Protein AF-A0A704VVB0-F1 (afdb_monomer_lite)

Organism: Salmonella typhimurium (NCBI:txid90371)

Radius of gyration: 26.91 Å; chains: 1; bounding box: 96×42×66 Å

pLDDT: mean 85.19, std 12.68, range [40.03, 98.31]

Foldseek 3Di:
DADWDDLAVQKIKHFAPCLVVVQVCCCVLAVDHDDPCNLVDPVNCVDPSNVRNVDRGDMDIGGDDPDLVVVLLVVLLQLLQLCLLFDPLLQAPPDDDDQWDWDDDHVDIDIDRHPFQDTRHPDRDCDPRSSVSSSLLRVDDDPLSSQLSNLSRQLSYNDLVSVLVSLVVSLCSFANDPPDRPLRSLVLLCVQVVVDPPSNVLVVLSVVLVVCCVVVVDVDSVVDPSQVVNCVVPVDGSSVVSSVSSSSSSSRRPGYGDDDPPPPPVPPPDPDPPVCVVVVVVVVCVVVPDDDDD

Structure (mmCIF, N/CA/C/O backbone):
data_AF-A0A704VVB0-F1
#
_entry.id   AF-A0A704VVB0-F1
#
loop_
_atom_site.group_PDB
_atom_site.id
_atom_site.type_symbol
_atom_site.label_atom_id
_atom_site.label_alt_id
_atom_site.label_comp_id
_atom_site.label_asym_id
_atom_site.label_entity_id
_atom_site.label_seq_id
_atom_site.pdbx_PDB_ins_code
_atom_site.Cartn_x
_atom_site.Cartn_y
_atom_site.Cartn_z
_atom_site.occupancy
_atom_site.B_iso_or_equiv
_atom_site.auth_seq_id
_atom_site.auth_comp_id
_atom_site.auth_asym_id
_atom_site.auth_atom_id
_atom_site.pdbx_PDB_model_num
ATOM 1 N N . PHE A 1 1 ? -15.849 -11.451 3.845 1.00 69.81 1 PHE A N 1
ATOM 2 C CA . PHE A 1 1 ? -15.075 -11.795 5.050 1.00 69.81 1 PHE A CA 1
ATOM 3 C C . PHE A 1 1 ? -15.985 -11.538 6.227 1.00 69.81 1 PHE A C 1
ATOM 5 O O . PHE A 1 1 ? -16.402 -10.398 6.399 1.00 69.81 1 PHE A O 1
ATOM 12 N N . ASP A 1 2 ? -16.302 -12.587 6.986 1.00 78.56 2 ASP A N 1
ATOM 13 C CA . ASP A 1 2 ? -17.409 -12.558 7.954 1.00 78.56 2 ASP A CA 1
ATOM 14 C C . ASP A 1 2 ? -16.944 -12.887 9.388 1.00 78.56 2 ASP A C 1
ATOM 16 O O . ASP A 1 2 ? -17.759 -13.090 10.280 1.00 78.56 2 ASP A O 1
ATOM 20 N N . GLY A 1 3 ? -15.626 -12.962 9.608 1.00 86.31 3 GLY A N 1
ATOM 21 C CA . GLY A 1 3 ? -15.011 -13.325 10.887 1.00 86.31 3 GLY A CA 1
ATOM 22 C C . GLY A 1 3 ? -14.298 -12.159 11.571 1.00 86.31 3 GLY A C 1
ATOM 23 O O . GLY A 1 3 ? -14.379 -11.012 11.135 1.00 86.31 3 GLY A O 1
ATOM 24 N N . LYS A 1 4 ? -13.586 -12.454 12.659 1.00 91.25 4 LYS A N 1
ATOM 25 C CA . LYS A 1 4 ? -12.583 -11.559 13.242 1.00 91.25 4 LYS A CA 1
ATOM 26 C C . LYS A 1 4 ? -11.210 -12.016 12.788 1.00 91.25 4 LYS A C 1
ATOM 28 O O . LYS A 1 4 ? -10.930 -13.213 12.745 1.00 91.25 4 LYS A O 1
ATOM 33 N N . LEU A 1 5 ? -10.353 -11.062 12.464 1.00 89.62 5 LEU A N 1
ATOM 34 C CA . LEU A 1 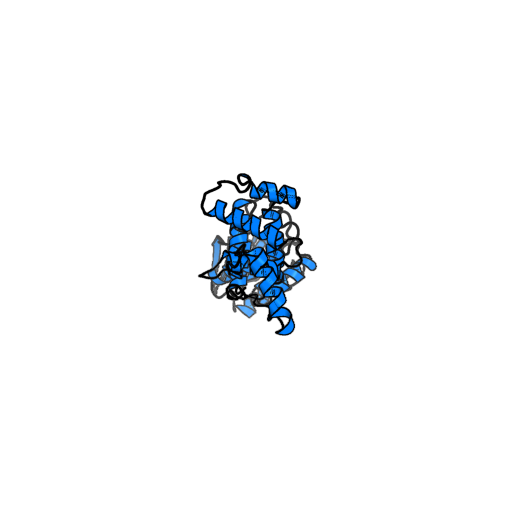5 ? -8.991 -11.334 12.042 1.00 89.62 5 LEU A CA 1
ATOM 35 C C . LEU A 1 5 ? -8.041 -10.310 12.647 1.00 89.62 5 LEU A C 1
ATOM 37 O O . LEU A 1 5 ? -8.205 -9.107 12.451 1.00 89.62 5 LEU A O 1
ATOM 41 N N . GLU A 1 6 ? -7.013 -10.800 13.331 1.00 91.19 6 GLU A N 1
ATOM 42 C CA . GLU A 1 6 ? -5.841 -9.998 13.658 1.00 91.19 6 GLU A CA 1
ATOM 43 C C . GLU A 1 6 ? -4.921 -9.958 12.434 1.00 91.19 6 GLU A C 1
ATOM 45 O O . GLU A 1 6 ? -4.341 -10.968 12.038 1.00 91.19 6 GLU A O 1
ATOM 50 N N . LEU A 1 7 ? -4.827 -8.793 11.794 1.00 88.00 7 LEU A N 1
ATOM 51 C CA . LEU A 1 7 ? -3.988 -8.588 10.609 1.00 88.00 7 LEU A CA 1
ATOM 52 C C . LEU A 1 7 ? -2.515 -8.413 10.997 1.00 88.00 7 LEU A C 1
ATOM 54 O O . LEU A 1 7 ? -1.613 -8.807 10.261 1.00 88.00 7 LEU A O 1
ATOM 58 N N . ARG A 1 8 ? -2.299 -7.784 12.152 1.00 87.69 8 ARG A N 1
ATOM 59 C CA . ARG A 1 8 ? -1.022 -7.517 12.813 1.00 87.69 8 ARG A CA 1
ATOM 60 C C . ARG A 1 8 ? -1.325 -7.201 14.275 1.00 87.69 8 ARG A C 1
ATOM 62 O O . ARG A 1 8 ? -2.446 -6.801 14.575 1.00 87.69 8 ARG A O 1
ATOM 69 N N . GLU A 1 9 ? -0.325 -7.301 15.149 1.00 88.75 9 GLU A N 1
ATOM 70 C CA . GLU A 1 9 ? -0.420 -6.828 16.533 1.00 88.75 9 GLU A CA 1
ATOM 71 C C . GLU A 1 9 ? -1.170 -5.486 16.608 1.00 88.75 9 GLU A C 1
ATOM 73 O O . GLU A 1 9 ? -0.761 -4.487 16.004 1.00 88.75 9 GLU A O 1
ATOM 78 N N . ASN A 1 10 ? -2.281 -5.487 17.348 1.00 92.25 10 ASN A N 1
ATOM 79 C CA . ASN A 1 10 ? -3.140 -4.327 17.584 1.00 92.25 10 ASN A CA 1
ATOM 80 C C . ASN A 1 10 ? -3.930 -3.790 16.373 1.00 92.25 10 ASN A C 1
ATOM 82 O O . ASN A 1 10 ? -4.585 -2.757 16.504 1.00 92.25 10 ASN A O 1
ATOM 86 N N . LEU A 1 11 ? -3.930 -4.472 15.227 1.00 93.12 11 LEU A N 1
ATOM 87 C CA . LEU A 1 11 ? -4.712 -4.121 14.040 1.00 93.12 11 LEU A CA 1
ATOM 88 C C . LEU A 1 11 ? -5.678 -5.254 13.681 1.00 93.12 11 LEU A C 1
ATOM 90 O O . LEU A 1 11 ? -5.260 -6.337 13.268 1.00 93.12 11 LEU A O 1
ATOM 94 N N . PHE A 1 12 ? -6.973 -4.980 13.783 1.00 92.75 12 PHE A N 1
ATOM 95 C CA . PHE A 1 12 ? -8.024 -5.983 13.646 1.00 92.75 12 PHE A CA 1
ATOM 96 C C . PHE A 1 12 ? -9.021 -5.619 12.553 1.00 92.75 12 PHE A C 1
ATOM 98 O O . PHE A 1 12 ? -9.332 -4.446 12.345 1.00 92.75 12 PHE A O 1
ATOM 105 N N . LEU A 1 13 ? -9.550 -6.646 11.895 1.00 90.94 13 LEU A N 1
ATOM 106 C CA . LEU A 1 13 ? -10.700 -6.575 11.005 1.00 90.94 13 LEU A CA 1
ATOM 107 C C . LEU A 1 13 ? -11.858 -7.347 11.642 1.00 90.94 13 LEU A C 1
ATOM 109 O O . LEU A 1 13 ? -11.705 -8.518 11.989 1.00 90.94 13 LEU A O 1
ATOM 113 N N . TYR A 1 14 ? -13.009 -6.697 11.753 1.00 91.62 14 TYR A N 1
ATOM 114 C CA . TYR A 1 14 ? -14.256 -7.289 12.223 1.00 91.62 14 TYR A CA 1
ATOM 115 C C . TYR A 1 14 ? -15.252 -7.324 11.067 1.00 91.62 14 TYR A C 1
ATOM 117 O O . TYR A 1 14 ? -15.579 -6.286 10.488 1.00 91.62 14 TYR A O 1
ATOM 125 N N . GLY A 1 15 ? -15.688 -8.525 10.698 1.00 89.38 15 GLY A N 1
ATOM 126 C CA . GLY A 1 15 ? -16.746 -8.743 9.720 1.00 89.38 15 GLY A CA 1
ATOM 127 C C . GLY A 1 15 ? -18.142 -8.431 10.275 1.00 89.38 15 GLY A C 1
ATOM 128 O O . GLY A 1 15 ? -18.298 -8.155 11.467 1.00 89.38 15 GLY A O 1
ATOM 129 N N . PRO A 1 16 ? -19.181 -8.488 9.426 1.00 88.19 16 PRO A N 1
ATOM 130 C CA . PRO A 1 16 ? -20.542 -8.161 9.829 1.00 88.19 16 PRO A CA 1
ATOM 131 C C . PRO A 1 16 ? -21.031 -9.003 11.017 1.00 88.19 16 PRO A C 1
ATOM 133 O O . PRO A 1 16 ? -20.824 -10.211 11.066 1.00 88.19 16 PRO A O 1
ATOM 136 N N . GLY A 1 17 ? -21.735 -8.372 11.961 1.00 86.81 17 GLY A N 1
ATOM 137 C CA . GLY A 1 17 ? -22.351 -9.064 13.101 1.00 86.81 17 GLY A CA 1
ATOM 138 C C . GLY A 1 17 ? -21.433 -9.295 14.306 1.00 86.81 17 GLY A C 1
ATOM 139 O O . GLY A 1 17 ? -21.917 -9.709 15.356 1.00 86.81 17 GLY A O 1
ATOM 140 N N . LEU A 1 18 ? -20.147 -8.941 14.227 1.00 90.88 18 LEU A N 1
ATOM 141 C CA . LEU A 1 18 ? -19.190 -9.099 15.334 1.00 90.88 18 LEU A CA 1
ATOM 142 C C . LEU A 1 18 ? -19.168 -7.915 16.305 1.00 90.88 18 LEU A C 1
ATOM 144 O O . LEU A 1 18 ? -18.151 -7.608 16.922 1.00 90.88 18 LEU A O 1
ATOM 148 N N . GLY A 1 19 ? -20.300 -7.229 16.447 1.00 88.12 19 GLY A N 1
ATOM 149 C CA . GLY A 1 19 ? -20.427 -6.059 17.311 1.00 88.12 19 GLY A CA 1
ATOM 150 C C . GLY A 1 19 ? -20.167 -6.364 18.789 1.00 88.12 19 GLY A C 1
ATOM 151 O O . GLY A 1 19 ? -19.462 -5.616 19.454 1.00 88.12 19 GLY A O 1
ATOM 152 N N . VAL A 1 20 ? -20.686 -7.485 19.302 1.00 88.19 20 VAL A N 1
ATOM 153 C CA . VAL A 1 20 ? -20.477 -7.894 20.706 1.00 88.19 20 VAL A CA 1
ATOM 154 C C . VAL A 1 20 ? -19.004 -8.198 20.981 1.00 88.19 20 VAL A C 1
ATOM 156 O O . VAL A 1 20 ? -18.465 -7.766 21.998 1.00 88.19 20 VAL A O 1
ATOM 159 N N . GLU A 1 21 ? -18.346 -8.905 20.060 1.00 91.19 21 GLU A N 1
ATOM 160 C CA . GLU A 1 21 ? -16.928 -9.246 20.183 1.00 91.19 21 GLU A CA 1
ATOM 161 C C . GLU A 1 21 ? -16.045 -7.993 20.130 1.00 91.19 21 GLU A C 1
ATOM 163 O O . GLU A 1 21 ? -15.223 -7.797 21.020 1.00 91.19 21 GLU A O 1
ATOM 168 N N . LEU A 1 22 ? -16.303 -7.089 19.177 1.00 90.88 22 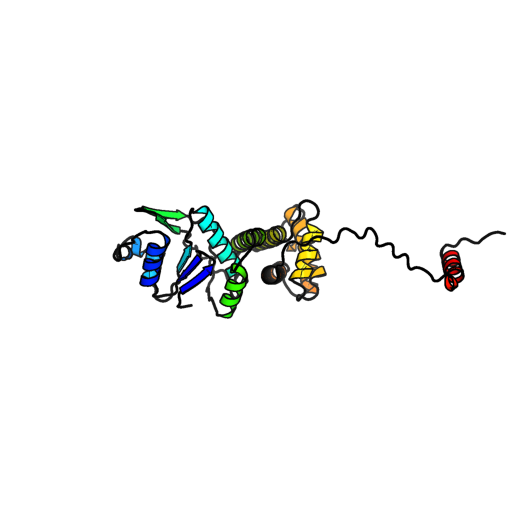LEU A N 1
ATOM 169 C CA . LEU A 1 22 ? -15.642 -5.785 19.084 1.00 90.88 22 LEU A CA 1
ATOM 170 C C . LEU A 1 22 ? -15.683 -5.016 20.416 1.00 90.88 22 LEU A C 1
ATOM 172 O O . LEU A 1 22 ? -14.665 -4.483 20.857 1.00 90.88 22 LEU A O 1
ATOM 176 N N . LEU A 1 23 ? -16.852 -4.941 21.060 1.00 88.50 23 LEU A N 1
ATOM 177 C CA . LEU A 1 23 ? -17.003 -4.221 22.329 1.00 88.50 23 LEU A CA 1
ATOM 178 C C . LEU A 1 23 ? -16.263 -4.909 23.477 1.00 88.50 23 LEU A C 1
ATOM 180 O O . LEU A 1 23 ? -15.696 -4.219 24.328 1.00 88.50 23 LEU A O 1
ATOM 184 N N . SER A 1 24 ? -16.233 -6.246 23.485 1.00 89.81 24 SER A N 1
ATOM 185 C CA . SER A 1 24 ? -15.410 -7.003 24.432 1.00 89.81 24 SER A CA 1
ATOM 186 C C . SER A 1 24 ? -13.933 -6.676 24.243 1.00 89.81 24 SER A C 1
ATOM 188 O O . SER A 1 24 ? -13.274 -6.301 25.205 1.00 89.81 24 SER A O 1
ATOM 190 N N . ASP A 1 25 ? -13.429 -6.708 23.007 1.00 92.25 25 ASP A N 1
ATOM 191 C CA . ASP A 1 25 ? -12.020 -6.426 22.721 1.00 92.25 25 ASP A CA 1
ATOM 192 C C . ASP A 1 25 ? -11.625 -4.987 23.058 1.00 92.25 25 ASP A C 1
ATOM 194 O O . ASP A 1 25 ? -10.519 -4.757 23.545 1.00 92.25 25 ASP A O 1
ATOM 198 N N . ILE A 1 26 ? -12.504 -4.004 22.818 1.00 89.19 26 ILE A N 1
ATOM 199 C CA . ILE A 1 26 ? -12.270 -2.617 23.251 1.00 89.19 26 ILE A CA 1
ATOM 200 C C . ILE A 1 26 ? -12.069 -2.570 24.764 1.00 89.19 26 ILE A C 1
ATOM 202 O O . ILE A 1 26 ? -11.057 -2.052 25.235 1.00 89.19 26 ILE A O 1
ATOM 206 N N . LYS A 1 27 ? -12.983 -3.170 25.528 1.00 88.75 27 LYS A N 1
ATOM 207 C CA . LYS A 1 27 ? -12.871 -3.217 26.984 1.00 88.75 27 LYS A CA 1
ATOM 208 C C . LYS A 1 27 ? -11.605 -3.948 27.433 1.00 88.75 27 LYS A C 1
ATOM 210 O O . LYS A 1 27 ? -10.881 -3.427 28.272 1.00 88.75 27 LYS A O 1
ATOM 215 N N . ASP A 1 28 ? -11.314 -5.112 26.870 1.00 91.00 28 ASP A N 1
ATOM 216 C CA . ASP A 1 28 ? -10.202 -5.953 27.316 1.00 91.00 28 ASP A CA 1
ATOM 217 C C . ASP A 1 28 ? -8.834 -5.342 26.967 1.00 91.00 28 ASP A C 1
ATOM 219 O O . ASP A 1 28 ? -7.873 -5.495 27.722 1.00 91.00 28 ASP A O 1
ATOM 223 N N . LYS A 1 29 ? -8.731 -4.611 25.847 1.00 89.88 29 LYS A N 1
ATOM 224 C CA . LYS A 1 29 ? -7.471 -4.000 25.388 1.00 89.88 29 LYS A CA 1
ATOM 225 C C . LYS A 1 29 ? -7.229 -2.591 25.914 1.00 89.88 29 LYS A C 1
ATOM 227 O O . LYS A 1 29 ? -6.075 -2.166 25.954 1.00 89.88 29 LYS A O 1
ATOM 232 N N . THR A 1 30 ? -8.274 -1.844 26.270 1.00 86.69 30 THR A N 1
ATOM 233 C CA . THR A 1 30 ? -8.133 -0.426 26.646 1.00 86.69 30 THR A CA 1
ATOM 234 C C . THR A 1 30 ? -8.788 -0.058 27.975 1.00 86.69 30 THR A C 1
ATOM 236 O O . THR A 1 30 ? -8.702 1.103 28.367 1.00 86.69 30 THR A O 1
ATOM 239 N N . ASP A 1 31 ? -9.477 -0.992 28.639 1.00 85.31 31 ASP A N 1
ATOM 240 C CA . ASP A 1 31 ? -10.334 -0.759 29.816 1.00 85.31 31 ASP A CA 1
ATOM 241 C C . ASP A 1 31 ? -11.464 0.270 29.575 1.00 85.31 31 ASP A C 1
ATOM 243 O O . ASP A 1 31 ? -12.090 0.793 30.499 1.00 85.31 31 ASP A O 1
ATOM 247 N N . ILE A 1 32 ? -11.771 0.572 28.306 1.00 83.88 32 ILE A N 1
ATOM 248 C CA . ILE A 1 32 ? -12.854 1.494 27.946 1.00 83.88 32 ILE A CA 1
ATOM 249 C C . ILE A 1 32 ? -14.158 0.705 27.888 1.00 83.88 32 ILE A C 1
ATOM 251 O O . ILE A 1 32 ? -14.316 -0.219 27.093 1.00 83.88 32 ILE A O 1
ATOM 255 N N . LYS A 1 33 ? -15.133 1.105 28.706 1.00 81.50 33 LYS A N 1
ATOM 256 C CA . LYS A 1 33 ? -16.499 0.580 28.639 1.00 81.50 33 LYS A CA 1
ATOM 257 C C . LYS A 1 33 ? -17.333 1.471 27.732 1.00 81.50 33 LYS A C 1
ATOM 259 O O . LYS A 1 33 ? -17.672 2.588 28.116 1.00 81.50 33 LYS A O 1
ATOM 264 N N . VAL A 1 34 ? -17.676 0.964 26.554 1.00 77.25 34 VAL A N 1
ATOM 265 C CA . VAL A 1 34 ? -18.670 1.601 25.689 1.00 77.25 34 VAL A CA 1
ATOM 266 C C . VAL A 1 34 ? -20.059 1.074 26.080 1.00 77.25 34 VAL A C 1
ATOM 268 O O . VAL A 1 34 ? -20.251 -0.145 26.084 1.00 77.25 34 VAL A O 1
ATOM 271 N N . PRO A 1 35 ? -21.018 1.944 26.440 1.00 72.62 35 PRO A N 1
ATOM 272 C CA . PRO A 1 35 ? -22.397 1.533 26.697 1.00 72.62 35 PRO A CA 1
ATOM 273 C C . PRO A 1 35 ? -23.029 0.871 25.465 1.00 72.62 35 PRO A C 1
ATOM 275 O O . PRO A 1 35 ? -22.781 1.288 24.338 1.00 72.62 35 PRO A O 1
ATOM 278 N N . VAL A 1 36 ? -23.850 -0.162 25.665 1.00 68.50 36 VAL A N 1
ATOM 279 C CA . VAL A 1 36 ? -24.482 -0.907 24.555 1.00 68.50 36 VAL A CA 1
ATOM 280 C C . VAL A 1 36 ? -25.471 -0.025 23.780 1.00 68.50 36 VAL A C 1
ATOM 282 O O . VAL A 1 36 ? -25.572 -0.133 22.563 1.00 68.50 36 VAL A O 1
ATOM 285 N N . ASP A 1 37 ? -26.135 0.890 24.481 1.00 74.94 37 ASP A N 1
ATOM 286 C CA . ASP A 1 37 ? -27.074 1.887 23.960 1.00 74.94 37 ASP A CA 1
ATOM 287 C C . ASP A 1 37 ? -26.389 3.097 23.303 1.00 74.94 37 ASP A C 1
ATOM 289 O O . ASP A 1 37 ? -27.051 3.893 22.639 1.00 74.94 37 ASP A O 1
ATOM 293 N N . PHE A 1 38 ? -25.059 3.226 23.410 1.00 74.12 38 PHE A N 1
ATOM 294 C CA . PHE A 1 38 ? -24.299 4.324 22.801 1.00 74.12 38 PHE A CA 1
ATOM 295 C C . PHE A 1 38 ? -24.538 4.428 21.288 1.00 74.12 38 PHE A C 1
ATOM 297 O O . PHE A 1 38 ? -24.570 5.523 20.738 1.00 74.12 38 PHE A O 1
ATOM 304 N N . TYR A 1 39 ? -24.744 3.297 20.609 1.00 73.94 39 TYR A N 1
ATOM 305 C CA . TYR A 1 39 ? -24.967 3.255 19.160 1.00 73.94 39 TYR A CA 1
ATOM 306 C C . TYR A 1 39 ? -26.437 3.388 18.755 1.00 73.94 39 TYR A C 1
ATOM 308 O O . TYR A 1 39 ? -26.732 3.564 17.569 1.00 73.94 39 TYR A O 1
ATOM 316 N N . ASP A 1 40 ? -27.351 3.319 19.724 1.00 73.81 40 ASP A N 1
ATOM 317 C CA . ASP A 1 40 ? -28.775 3.553 19.509 1.00 73.81 40 ASP A CA 1
ATOM 318 C C . ASP A 1 40 ? -29.128 5.042 19.517 1.00 73.81 40 ASP A C 1
ATOM 320 O O . A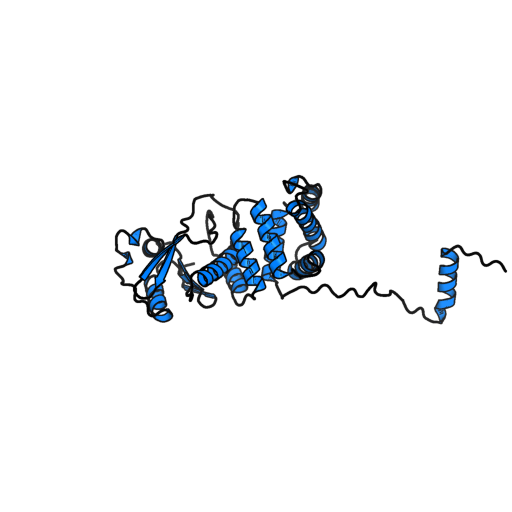SP A 1 40 ? -30.204 5.398 19.031 1.00 73.81 40 ASP A O 1
ATOM 324 N N . ASP A 1 41 ? -28.222 5.900 19.985 1.00 83.00 41 ASP A N 1
ATOM 325 C CA . ASP A 1 41 ? -28.332 7.352 19.899 1.00 83.00 41 ASP A CA 1
ATOM 326 C C . ASP A 1 41 ? -28.463 7.839 18.440 1.00 83.00 41 ASP A C 1
ATOM 328 O O . ASP A 1 41 ? -27.775 7.366 17.529 1.00 83.00 41 ASP A O 1
ATOM 332 N N . GLU A 1 42 ? -29.365 8.797 18.203 1.00 84.19 42 GLU A N 1
ATOM 333 C CA . GLU A 1 42 ? -29.692 9.288 16.858 1.00 84.19 42 GLU A CA 1
ATOM 334 C C . GLU A 1 42 ? -28.475 9.872 16.132 1.00 84.19 42 GLU A C 1
ATOM 336 O O . GLU A 1 42 ? -28.306 9.653 14.930 1.00 84.19 42 GLU A O 1
ATOM 341 N N . TYR A 1 43 ? -27.584 10.545 16.858 1.00 82.75 43 TYR A N 1
ATOM 342 C CA . TYR A 1 43 ? -26.363 11.100 16.296 1.00 82.75 43 TYR A CA 1
ATOM 343 C C . TYR A 1 43 ? -25.347 9.994 15.977 1.00 82.75 43 TYR A C 1
ATOM 345 O O . TYR A 1 43 ? -24.841 9.932 14.849 1.00 82.75 43 TYR A O 1
ATOM 353 N N . MET A 1 44 ? -25.104 9.072 16.915 1.00 81.44 44 MET A N 1
ATOM 354 C CA . MET A 1 44 ? -24.123 7.982 16.758 1.00 81.44 44 MET A CA 1
ATOM 355 C C . MET A 1 44 ? -24.483 7.004 15.649 1.00 81.44 44 MET A C 1
ATOM 357 O O . MET A 1 44 ? -23.612 6.507 14.931 1.00 81.44 44 MET A O 1
ATOM 361 N N . ARG A 1 45 ? -25.778 6.791 15.429 1.00 83.12 45 ARG A N 1
ATOM 362 C CA . ARG A 1 45 ? -26.314 6.021 14.308 1.00 83.12 45 ARG A CA 1
ATOM 363 C C . ARG A 1 45 ? -25.660 6.427 12.981 1.00 83.12 45 ARG A C 1
ATOM 365 O O . ARG A 1 45 ? -25.250 5.564 12.199 1.00 83.12 45 ARG A O 1
ATOM 372 N N . HIS A 1 46 ? -25.541 7.718 12.691 1.00 80.94 46 HIS A N 1
ATOM 373 C CA . HIS A 1 46 ? -25.028 8.183 11.398 1.00 80.94 46 HIS A CA 1
ATOM 374 C C . HIS A 1 46 ? -23.499 8.111 11.257 1.00 80.94 46 HIS A C 1
ATOM 376 O O . HIS A 1 46 ? -22.982 8.333 10.154 1.00 80.94 46 HIS A O 1
ATOM 382 N N . LYS A 1 47 ? -22.783 7.760 12.326 1.00 81.38 47 LYS A N 1
ATOM 383 C CA . LYS A 1 47 ? -21.322 7.663 12.355 1.00 81.38 47 LYS A CA 1
ATOM 384 C C . LYS A 1 47 ? -20.803 6.316 11.841 1.00 81.38 47 LYS A C 1
ATOM 386 O O . LYS A 1 47 ? -21.591 5.374 11.741 1.00 81.38 47 LYS A O 1
ATOM 391 N N . PRO A 1 48 ? -19.515 6.203 11.449 1.00 80.00 48 PRO A N 1
ATOM 392 C CA . PRO A 1 48 ? -18.947 4.961 10.920 1.00 80.00 48 PRO A CA 1
ATOM 393 C C . PRO A 1 48 ? -19.230 3.731 11.794 1.00 80.00 48 PRO A C 1
ATOM 395 O O . PRO A 1 48 ? -19.753 2.741 11.280 1.00 80.00 48 PRO A O 1
ATOM 398 N N . ILE A 1 49 ? -18.994 3.810 13.106 1.00 82.56 49 ILE A N 1
ATOM 399 C CA . ILE A 1 49 ? -19.269 2.704 14.026 1.00 82.56 49 ILE A CA 1
ATOM 400 C C . ILE A 1 49 ? -20.769 2.378 14.120 1.00 82.56 49 ILE A C 1
ATOM 402 O O . ILE A 1 49 ? -21.151 1.216 14.013 1.00 82.56 49 ILE A O 1
ATOM 406 N N . GLY A 1 50 ? -21.653 3.380 14.199 1.00 83.88 50 GLY A N 1
ATOM 407 C CA . GLY A 1 50 ? -23.107 3.167 14.216 1.00 83.88 50 GLY A CA 1
ATOM 408 C C . GLY A 1 50 ? -23.669 2.633 12.892 1.00 83.88 50 GLY A C 1
ATOM 409 O O . GLY A 1 50 ? -24.675 1.919 12.875 1.00 83.88 50 GLY A O 1
ATOM 410 N N . LYS A 1 51 ? -23.018 2.930 11.760 1.00 83.62 51 LYS A N 1
ATOM 411 C CA . LYS A 1 51 ? -23.311 2.297 10.464 1.00 83.62 51 LYS A CA 1
ATOM 412 C C . LYS A 1 51 ? -22.882 0.836 10.462 1.00 83.62 51 LYS A C 1
ATOM 414 O O . LYS A 1 51 ? -23.655 0.010 9.981 1.00 83.62 51 LYS A O 1
ATOM 419 N N . TYR A 1 52 ? -21.720 0.517 11.033 1.00 87.25 52 TYR A N 1
ATOM 420 C CA . TYR A 1 52 ? -21.234 -0.859 11.128 1.00 87.25 52 TYR A CA 1
ATOM 421 C C . TYR A 1 52 ? -22.224 -1.776 11.868 1.00 87.25 52 TYR A C 1
ATOM 423 O O . TYR A 1 52 ? -22.619 -2.814 11.343 1.00 87.25 52 TYR A O 1
ATOM 431 N N . PHE A 1 53 ? -22.747 -1.341 13.021 1.00 86.25 53 PHE A N 1
ATOM 432 C CA . PHE A 1 53 ? -23.738 -2.116 13.786 1.00 86.25 53 PHE A CA 1
ATOM 433 C C . PHE A 1 53 ? -25.076 -2.346 13.057 1.00 86.25 53 PHE A C 1
ATOM 435 O O . PHE A 1 53 ? -25.840 -3.228 13.444 1.00 86.25 53 PHE A O 1
ATOM 442 N N . ARG A 1 54 ? -25.384 -1.573 12.008 1.00 83.19 54 ARG A N 1
ATOM 443 C CA . ARG A 1 54 ? -26.693 -1.601 11.326 1.00 83.19 54 ARG A CA 1
ATOM 444 C C . ARG A 1 54 ? -26.638 -2.132 9.901 1.00 83.19 54 ARG A C 1
ATOM 446 O O . ARG A 1 54 ? -27.662 -2.536 9.354 1.00 83.19 54 ARG A O 1
ATOM 453 N N . GLN A 1 55 ? -25.464 -2.130 9.282 1.00 82.56 55 GLN A N 1
ATOM 454 C CA . GLN A 1 55 ? -25.269 -2.616 7.924 1.00 82.56 55 GLN A CA 1
ATOM 455 C C . GLN A 1 55 ? -24.761 -4.056 7.949 1.00 82.56 55 GLN A C 1
ATOM 457 O O . GLN A 1 55 ? -23.605 -4.320 8.270 1.00 82.56 55 GLN A O 1
ATOM 462 N N . SER A 1 56 ? -25.608 -4.982 7.503 1.00 78.50 56 SER A N 1
ATOM 463 C CA . SER A 1 56 ? -25.353 -6.431 7.491 1.00 78.50 56 SER A CA 1
ATOM 464 C C . SER A 1 56 ? -24.205 -6.900 6.587 1.00 78.50 56 SER A C 1
ATOM 466 O O . SER A 1 56 ? -23.909 -8.089 6.552 1.00 78.50 56 SER A O 1
ATOM 468 N N . LYS A 1 57 ? -23.562 -5.994 5.842 1.00 80.62 57 LYS A N 1
ATOM 469 C CA . LYS A 1 57 ? -22.435 -6.286 4.938 1.00 80.62 57 LYS A CA 1
ATOM 470 C C . LYS A 1 57 ? -21.235 -5.363 5.159 1.00 80.62 57 LYS A C 1
ATOM 472 O O . LYS A 1 57 ? -20.425 -5.184 4.255 1.00 80.62 57 LYS A O 1
ATOM 477 N N . SER A 1 58 ? -21.158 -4.721 6.319 1.00 80.56 58 SER A N 1
ATOM 478 C CA . SER A 1 58 ? -20.066 -3.808 6.646 1.00 80.56 58 SER A CA 1
ATOM 479 C C . SER A 1 58 ? -18.955 -4.520 7.415 1.00 80.56 58 SER A C 1
ATOM 481 O O . SER A 1 58 ? -19.219 -5.378 8.253 1.00 80.56 58 SER A O 1
ATOM 483 N N . CYS A 1 59 ? -17.711 -4.143 7.131 1.00 85.75 59 CYS A N 1
ATOM 484 C CA . CYS A 1 59 ? -16.552 -4.545 7.918 1.00 85.75 59 CYS A CA 1
ATOM 485 C C . CYS A 1 59 ? -15.980 -3.316 8.623 1.00 85.75 59 CYS A C 1
ATOM 487 O O . CYS A 1 59 ? -16.003 -2.215 8.067 1.00 85.75 59 CYS A O 1
ATOM 489 N N . LEU A 1 60 ? -15.425 -3.515 9.815 1.00 88.19 60 LEU A N 1
ATOM 490 C CA . LEU A 1 60 ? -14.745 -2.478 10.581 1.00 88.19 60 LEU A CA 1
ATOM 491 C C . LEU A 1 60 ? -13.268 -2.828 10.740 1.00 88.19 60 LEU A C 1
ATOM 493 O O . LEU A 1 60 ? -12.927 -3.955 11.093 1.00 88.19 60 LEU A O 1
ATOM 497 N N . VAL A 1 61 ? -12.394 -1.849 10.522 1.00 89.44 61 VAL A N 1
ATOM 498 C CA . VAL A 1 61 ? -10.973 -1.956 10.863 1.00 89.44 61 VAL A CA 1
ATOM 499 C C . VAL A 1 61 ? -10.721 -1.167 12.140 1.00 89.44 61 VAL A C 1
ATOM 501 O O . VAL A 1 61 ? -11.116 -0.007 12.234 1.00 89.44 61 VAL A O 1
ATOM 504 N N . VAL A 1 62 ? -10.033 -1.776 13.104 1.00 91.50 62 VAL A N 1
ATOM 505 C CA . VAL A 1 62 ? -9.728 -1.162 14.400 1.00 91.50 62 VAL A CA 1
ATOM 506 C C . VAL A 1 62 ? -8.234 -1.238 14.677 1.00 91.50 62 VAL A C 1
ATOM 508 O O . VAL A 1 62 ? -7.636 -2.310 14.602 1.00 91.50 62 VAL A O 1
ATOM 511 N N . ALA A 1 63 ? -7.644 -0.096 15.032 1.00 92.56 63 ALA A N 1
ATOM 512 C CA . ALA A 1 63 ? -6.261 0.012 15.474 1.00 92.56 63 ALA A CA 1
ATOM 513 C C . ALA A 1 63 ? -6.210 0.391 16.963 1.00 92.56 63 ALA A C 1
ATOM 515 O O . ALA A 1 63 ? -6.654 1.471 17.352 1.00 92.56 63 ALA A O 1
ATOM 516 N N . TYR A 1 64 ? -5.628 -0.474 17.792 1.00 92.12 64 TYR A N 1
ATOM 517 C CA . TYR A 1 64 ? -5.365 -0.200 19.204 1.00 92.12 64 TYR A CA 1
ATOM 518 C C . TYR A 1 64 ? -3.996 0.471 19.341 1.00 92.12 64 TYR A C 1
ATOM 520 O O . TYR A 1 64 ? -2.955 -0.182 19.379 1.00 92.12 64 TYR A O 1
ATOM 528 N N . ALA A 1 65 ? -3.979 1.801 19.381 1.00 90.62 65 ALA A N 1
ATOM 529 C CA . ALA A 1 65 ? -2.746 2.577 19.354 1.00 90.62 65 ALA A CA 1
ATOM 530 C C . ALA A 1 65 ? -2.642 3.541 20.538 1.00 90.62 65 ALA A C 1
ATOM 532 O O . ALA A 1 65 ? -3.629 4.106 20.996 1.00 90.62 65 ALA A O 1
ATOM 533 N N . SER A 1 66 ? -1.412 3.800 20.992 1.00 88.62 66 SER A N 1
ATOM 534 C CA . SER A 1 66 ? -1.158 4.765 22.071 1.00 88.62 66 SER A CA 1
ATOM 535 C C . SER A 1 66 ? -1.240 6.234 21.623 1.00 88.62 66 SER A C 1
ATOM 537 O O . SER A 1 66 ? -1.027 7.127 22.437 1.00 88.62 66 SER A O 1
ATOM 539 N N . SER A 1 67 ? -1.418 6.497 20.325 1.00 86.69 67 SER A N 1
ATOM 540 C CA . SER A 1 67 ? -1.580 7.836 19.749 1.00 86.69 67 SER A CA 1
ATOM 541 C C . SER A 1 67 ? -2.231 7.759 18.367 1.00 86.69 67 SER A C 1
ATOM 543 O O . SER A 1 67 ? -2.115 6.743 17.677 1.00 86.69 67 SER A O 1
ATOM 545 N N . GLU A 1 68 ? -2.852 8.858 17.935 1.00 84.44 68 GLU A N 1
ATOM 546 C CA . GLU A 1 68 ? -3.432 8.995 16.592 1.00 84.44 68 GLU A CA 1
ATOM 547 C C . GLU A 1 68 ? -2.381 8.782 15.489 1.00 84.44 68 GLU A C 1
ATOM 549 O O . GLU A 1 68 ? -2.623 8.029 14.556 1.00 84.44 68 GLU A O 1
ATOM 554 N N . ASP A 1 69 ? -1.169 9.331 15.637 1.00 87.19 69 ASP A N 1
ATOM 555 C CA . ASP A 1 69 ? -0.061 9.128 14.683 1.00 87.19 69 ASP A CA 1
ATOM 556 C C . ASP A 1 69 ? 0.324 7.646 14.517 1.00 87.19 69 ASP A C 1
ATOM 558 O O . ASP A 1 69 ? 0.604 7.181 13.410 1.00 87.19 69 ASP A O 1
ATOM 562 N N . LYS A 1 70 ? 0.306 6.866 15.606 1.00 90.44 70 LYS A N 1
ATOM 563 C CA . LYS A 1 70 ? 0.546 5.421 15.521 1.00 90.44 70 LYS A CA 1
ATOM 564 C C . LYS A 1 70 ? -0.605 4.707 14.817 1.00 90.44 70 LYS A C 1
ATOM 566 O O . LYS A 1 70 ? -0.331 3.834 13.997 1.00 90.44 70 LYS A O 1
ATOM 571 N N . ALA A 1 71 ? -1.853 5.087 15.097 1.00 89.81 71 ALA A N 1
ATOM 572 C CA . ALA A 1 71 ? -3.013 4.541 14.399 1.00 89.81 71 ALA A CA 1
ATOM 573 C C . ALA A 1 71 ? -2.929 4.834 12.893 1.00 89.81 71 ALA A C 1
ATOM 575 O O . ALA A 1 71 ? -3.014 3.909 12.090 1.00 89.81 71 ALA A O 1
ATOM 576 N N . VAL A 1 72 ? -2.656 6.087 12.512 1.00 89.19 72 VAL A N 1
ATOM 577 C CA . VAL A 1 72 ? -2.440 6.529 11.123 1.00 89.19 72 VAL A CA 1
ATOM 578 C C . VAL A 1 72 ? -1.409 5.646 10.421 1.00 89.19 72 VAL A C 1
ATOM 580 O O . VAL A 1 72 ? -1.706 5.095 9.369 1.00 89.19 72 VAL A O 1
ATOM 583 N N . LYS A 1 73 ? -0.246 5.398 11.036 1.00 91.06 73 LYS A N 1
ATOM 584 C CA . LYS A 1 73 ? 0.792 4.516 10.466 1.00 91.06 73 LYS A CA 1
ATOM 585 C C . LYS A 1 73 ? 0.339 3.063 10.298 1.00 91.06 73 LYS A C 1
ATOM 587 O O . LYS A 1 73 ? 0.760 2.394 9.355 1.00 91.06 73 LYS A O 1
ATOM 592 N N . MET A 1 74 ? -0.492 2.553 11.208 1.00 93.06 74 MET A N 1
ATOM 593 C CA . MET A 1 74 ? -1.065 1.208 11.090 1.00 93.06 74 MET A CA 1
ATOM 594 C C . MET A 1 74 ? -2.045 1.141 9.917 1.00 93.06 74 MET A C 1
ATOM 596 O O . MET A 1 74 ? -1.955 0.223 9.102 1.00 93.06 74 MET A O 1
ATOM 600 N N . PHE A 1 75 ? -2.916 2.138 9.782 1.00 92.00 75 PHE A N 1
ATOM 601 C CA . PHE A 1 75 ? -3.855 2.236 8.670 1.00 92.00 75 PHE A CA 1
ATOM 602 C C . PHE A 1 75 ? -3.156 2.453 7.325 1.00 92.00 75 PHE A C 1
ATOM 604 O O . PHE A 1 75 ? -3.495 1.773 6.367 1.00 92.00 75 PHE A O 1
ATOM 611 N N . ASP A 1 76 ? -2.130 3.299 7.253 1.00 92.75 76 ASP A N 1
ATOM 612 C CA . ASP A 1 76 ? -1.274 3.442 6.071 1.00 92.75 76 ASP A CA 1
ATOM 613 C C . ASP A 1 76 ? -0.679 2.097 5.649 1.00 92.75 76 ASP A C 1
ATOM 615 O O . ASP A 1 76 ? -0.750 1.713 4.483 1.00 92.75 76 ASP A O 1
ATOM 619 N N . SER A 1 77 ? -0.132 1.337 6.607 1.00 93.94 77 SER A N 1
ATOM 620 C CA . SER A 1 77 ? 0.422 0.017 6.302 1.00 93.94 77 SER A CA 1
ATOM 621 C C . SER A 1 77 ? -0.641 -0.948 5.770 1.00 93.94 77 SER A C 1
ATOM 623 O O . SER A 1 77 ? -0.380 -1.693 4.825 1.00 93.94 77 SER A O 1
ATOM 625 N N . LEU A 1 78 ? -1.856 -0.882 6.321 1.00 93.75 78 LEU A N 1
ATOM 626 C CA . LEU A 1 78 ? -2.989 -1.679 5.873 1.00 93.75 78 LEU A CA 1
ATOM 627 C C . LEU A 1 78 ? -3.443 -1.290 4.469 1.00 93.75 78 LEU A C 1
ATOM 629 O O . LEU A 1 78 ? -3.583 -2.166 3.624 1.00 93.75 78 LEU A O 1
ATOM 633 N N . PHE A 1 79 ? -3.683 -0.006 4.206 1.00 92.94 79 PHE A N 1
ATOM 634 C CA . PHE A 1 79 ? -4.144 0.458 2.900 1.00 92.94 79 PHE A CA 1
ATOM 635 C C . PHE A 1 79 ? -3.081 0.238 1.825 1.00 92.94 79 PHE A C 1
ATOM 637 O O . PHE A 1 79 ? -3.420 -0.151 0.710 1.00 92.94 79 PHE A O 1
ATOM 644 N N . GLY A 1 80 ? -1.798 0.378 2.163 1.00 95.25 80 GLY A N 1
ATOM 645 C CA . GLY A 1 80 ? -0.698 0.006 1.281 1.00 95.25 80 GLY A CA 1
ATOM 646 C C . GLY A 1 80 ? -0.736 -1.478 0.919 1.00 95.25 80 GLY A C 1
ATOM 647 O O . GLY A 1 80 ? -0.676 -1.832 -0.257 1.00 95.25 80 GLY A O 1
ATOM 648 N N . ALA A 1 81 ? -0.904 -2.351 1.916 1.00 95.38 81 ALA A N 1
ATOM 649 C CA . ALA A 1 81 ? -1.000 -3.793 1.698 1.00 95.38 81 ALA A CA 1
ATOM 650 C C . ALA A 1 81 ? -2.270 -4.178 0.916 1.00 95.38 81 ALA A C 1
ATOM 652 O O . ALA A 1 81 ? -2.203 -4.990 -0.004 1.00 95.38 81 ALA A O 1
ATOM 653 N N . LEU A 1 82 ? -3.413 -3.560 1.230 1.00 93.69 82 LEU A N 1
ATOM 654 C CA . LEU A 1 82 ? -4.686 -3.753 0.533 1.00 93.69 82 LEU A CA 1
ATOM 655 C C . LEU A 1 82 ? -4.587 -3.359 -0.936 1.00 93.69 82 LEU A C 1
ATOM 657 O O . LEU A 1 82 ? -5.029 -4.132 -1.779 1.00 93.69 82 LEU A O 1
ATOM 661 N N . CYS A 1 83 ? -3.957 -2.223 -1.247 1.00 94.62 83 CYS A N 1
ATOM 662 C CA . CYS A 1 83 ? -3.736 -1.773 -2.621 1.00 94.62 83 CYS A CA 1
ATOM 663 C C . CYS A 1 83 ? -3.045 -2.860 -3.457 1.00 94.62 83 CYS A C 1
ATOM 665 O O . CYS A 1 83 ? -3.428 -3.108 -4.593 1.00 94.62 83 CYS A O 1
ATOM 667 N N . LEU A 1 84 ? -2.063 -3.560 -2.880 1.00 95.25 84 LEU A N 1
ATOM 668 C CA . LEU A 1 84 ? -1.341 -4.646 -3.551 1.00 95.25 84 LEU A CA 1
ATOM 669 C C . LEU A 1 84 ? -2.128 -5.965 -3.606 1.00 95.25 84 LEU A C 1
ATOM 671 O O . LEU A 1 84 ? -1.904 -6.783 -4.505 1.00 95.25 84 LEU A O 1
ATOM 675 N N . ALA A 1 85 ? -2.998 -6.199 -2.624 1.00 93.88 85 ALA A N 1
ATOM 676 C CA . ALA A 1 85 ? -3.676 -7.471 -2.418 1.00 93.88 85 ALA A CA 1
ATOM 677 C C . ALA A 1 85 ? -4.968 -7.619 -3.223 1.00 93.88 85 ALA A C 1
ATOM 679 O O . ALA A 1 85 ? -5.241 -8.715 -3.709 1.00 93.88 85 ALA A O 1
ATOM 680 N N . VAL A 1 86 ? -5.763 -6.552 -3.340 1.00 91.12 86 VAL A N 1
ATOM 681 C CA . VAL A 1 86 ? -7.090 -6.627 -3.962 1.00 91.12 86 VAL A CA 1
ATOM 682 C C . VAL A 1 86 ? -7.018 -6.639 -5.483 1.00 91.12 86 VAL A C 1
ATOM 684 O O . VAL A 1 86 ? -6.077 -6.130 -6.095 1.00 91.12 86 VAL A O 1
ATOM 687 N N . ASP A 1 87 ? -8.058 -7.192 -6.096 1.00 87.62 87 ASP A N 1
ATOM 688 C CA . ASP A 1 87 ? -8.224 -7.150 -7.540 1.00 87.62 87 ASP A CA 1
ATOM 689 C C . ASP A 1 87 ? -8.582 -5.730 -7.991 1.00 87.62 87 ASP A C 1
ATOM 691 O O . ASP A 1 87 ? -9.437 -5.069 -7.401 1.00 87.62 87 ASP A O 1
ATOM 695 N N . ASN A 1 88 ? -7.956 -5.273 -9.077 1.00 88.06 88 ASN A N 1
ATOM 696 C CA . ASN A 1 88 ? -8.229 -3.976 -9.705 1.00 88.06 88 ASN A CA 1
ATOM 697 C C . ASN A 1 88 ? -8.236 -2.786 -8.717 1.00 88.06 88 ASN A C 1
ATOM 699 O O . ASN A 1 88 ? -9.207 -2.025 -8.690 1.00 88.06 88 ASN A O 1
ATOM 703 N N . PRO A 1 89 ? -7.154 -2.550 -7.946 1.00 90.94 89 PRO A N 1
ATOM 704 C CA . PRO A 1 89 ? -7.118 -1.489 -6.933 1.00 90.94 89 PRO A CA 1
ATOM 705 C C . PRO A 1 89 ? -7.390 -0.098 -7.526 1.00 90.94 89 PRO A C 1
ATOM 707 O O . PRO A 1 89 ? -7.905 0.783 -6.846 1.00 90.94 89 PRO A O 1
ATOM 710 N N . PHE A 1 90 ? -7.115 0.112 -8.815 1.00 90.44 90 PHE A N 1
ATOM 711 C CA . PHE A 1 90 ? -7.331 1.394 -9.491 1.00 90.44 90 PHE A CA 1
ATOM 712 C C . PHE A 1 90 ? -8.690 1.523 -10.197 1.00 90.44 90 PHE A C 1
ATOM 714 O O . PHE A 1 90 ? -8.901 2.490 -10.925 1.00 90.44 90 PHE A O 1
ATOM 721 N N . ALA A 1 91 ? -9.634 0.605 -9.960 1.00 88.88 91 ALA A N 1
ATOM 722 C CA . ALA A 1 91 ? -11.042 0.796 -10.309 1.00 88.88 91 ALA A CA 1
ATOM 723 C C . ALA A 1 91 ? -11.701 1.767 -9.307 1.00 88.88 91 ALA A C 1
ATOM 725 O O . ALA A 1 91 ? -12.443 1.373 -8.401 1.00 88.88 91 ALA A O 1
ATOM 726 N N . ILE A 1 92 ? -11.372 3.051 -9.448 1.00 85.25 92 ILE A N 1
ATOM 727 C CA . ILE A 1 92 ? -11.758 4.122 -8.526 1.00 85.25 92 ILE A CA 1
ATOM 728 C C . ILE A 1 92 ? -13.019 4.814 -9.046 1.00 85.25 92 ILE A C 1
ATOM 730 O O . ILE A 1 92 ? -13.068 5.277 -10.181 1.00 85.25 92 ILE A O 1
ATOM 734 N N . ASN A 1 93 ? -14.045 4.906 -8.201 1.00 81.31 93 ASN A N 1
ATOM 735 C CA . ASN A 1 93 ? -15.351 5.476 -8.549 1.00 81.31 93 ASN A CA 1
ATOM 736 C C . ASN A 1 93 ? -15.431 7.004 -8.333 1.00 81.31 93 ASN A C 1
ATOM 738 O O . ASN A 1 93 ? -16.454 7.615 -8.638 1.00 81.31 93 ASN A O 1
ATOM 742 N N . ARG A 1 94 ? -14.348 7.615 -7.823 1.00 76.69 94 ARG A N 1
ATOM 743 C CA . ARG A 1 94 ? -14.190 9.058 -7.546 1.00 76.69 94 ARG A CA 1
ATOM 744 C C . ARG A 1 94 ? -15.244 9.647 -6.594 1.00 76.69 94 ARG A C 1
ATOM 746 O O . ARG A 1 94 ? -15.431 10.862 -6.567 1.00 76.69 94 ARG A O 1
ATOM 753 N N . VAL A 1 95 ? -15.922 8.820 -5.799 1.00 77.31 95 VAL A N 1
ATOM 754 C CA . VAL A 1 95 ? -16.877 9.295 -4.791 1.00 77.31 95 VAL A CA 1
ATOM 755 C C . VAL A 1 95 ? -16.108 9.853 -3.594 1.00 77.31 95 VAL A C 1
ATOM 757 O O . VAL A 1 95 ? -15.074 9.308 -3.207 1.00 77.31 95 VAL A O 1
ATOM 760 N N . ALA A 1 96 ? -16.601 10.931 -2.986 1.00 71.38 96 ALA A N 1
ATOM 761 C CA . ALA A 1 96 ? -16.038 11.424 -1.736 1.00 71.38 96 ALA A CA 1
ATOM 762 C C . ALA A 1 96 ? -16.185 10.350 -0.645 1.00 71.38 96 ALA A C 1
ATOM 764 O O . ALA A 1 96 ? -17.299 9.942 -0.311 1.00 71.38 96 ALA A O 1
ATOM 765 N N . VAL A 1 97 ? -15.061 9.882 -0.101 1.00 77.31 97 VAL A N 1
ATOM 766 C CA . VAL A 1 97 ? -15.068 8.973 1.048 1.00 77.31 97 VAL A CA 1
ATOM 767 C C . VAL A 1 97 ? -15.209 9.804 2.314 1.00 77.31 97 VAL A C 1
ATOM 769 O O . VAL A 1 97 ? -14.632 10.884 2.435 1.00 77.31 97 VAL A O 1
ATOM 772 N N . ASN A 1 98 ? -16.002 9.306 3.260 1.00 76.12 98 ASN A N 1
ATOM 773 C CA . ASN A 1 98 ? -16.058 9.903 4.582 1.00 76.12 98 ASN A CA 1
ATOM 774 C C . ASN A 1 98 ? -14.728 9.647 5.301 1.00 76.12 98 ASN A C 1
ATOM 776 O O . ASN A 1 98 ? -14.517 8.557 5.826 1.00 76.12 98 ASN A O 1
ATOM 780 N N . ASN A 1 99 ? -13.861 10.656 5.335 1.00 77.06 99 ASN A N 1
ATOM 781 C CA . ASN A 1 99 ? -12.564 10.587 6.000 1.00 77.06 99 ASN A CA 1
ATOM 782 C C . ASN A 1 99 ? -12.655 10.895 7.500 1.00 77.06 99 ASN A C 1
ATOM 784 O O . ASN A 1 99 ? -11.690 11.370 8.076 1.00 77.06 99 ASN A O 1
ATOM 788 N N . LEU A 1 100 ? -13.794 10.674 8.153 1.00 77.75 100 LEU A N 1
ATOM 789 C CA . LEU A 1 100 ? -13.888 10.805 9.607 1.00 77.75 100 LEU A CA 1
ATOM 790 C C . LEU A 1 100 ? -13.412 9.520 10.283 1.00 77.75 100 LEU A C 1
ATOM 792 O O . LEU A 1 100 ? -13.882 8.432 9.944 1.00 77.75 100 LEU A O 1
ATOM 796 N N . VAL A 1 101 ? -12.522 9.658 11.266 1.00 77.00 101 VAL A N 1
ATOM 797 C CA . VAL A 1 101 ? -12.166 8.577 12.188 1.00 77.00 101 VAL A CA 1
ATOM 798 C C . VAL A 1 101 ? -12.648 8.910 13.586 1.00 77.00 101 VAL A C 1
ATOM 800 O O . VAL A 1 101 ? -12.621 10.052 14.044 1.00 77.00 101 VAL A O 1
ATOM 803 N N . GLU A 1 102 ? -13.116 7.864 14.247 1.00 80.06 102 GLU A N 1
ATOM 804 C CA . GLU A 1 102 ? -13.602 7.903 15.611 1.00 80.06 102 GLU A CA 1
ATOM 805 C C . GLU A 1 102 ? -12.520 7.347 16.525 1.00 80.06 102 GLU A C 1
ATOM 807 O O . GLU A 1 102 ? -11.953 6.281 16.273 1.00 80.06 102 GLU A O 1
ATOM 812 N N . SER A 1 103 ? -12.239 8.070 17.601 1.00 80.12 103 SER A N 1
ATOM 813 C CA . SER A 1 103 ? -11.304 7.638 18.628 1.00 80.12 103 SER A CA 1
ATOM 814 C C . SER A 1 103 ? -11.995 7.591 19.983 1.00 80.12 103 SER A C 1
ATOM 816 O O . SER A 1 103 ? -12.766 8.481 20.355 1.00 80.12 103 SER A O 1
ATOM 818 N N . PHE A 1 104 ? -11.708 6.522 20.720 1.00 77.19 104 PHE A N 1
ATOM 819 C CA . PHE A 1 104 ? -12.218 6.290 22.062 1.00 77.19 104 PHE A CA 1
ATOM 820 C C . PHE A 1 104 ? -11.060 6.439 23.047 1.00 77.19 104 PHE A C 1
ATOM 822 O O . PHE A 1 104 ? -10.044 5.754 22.943 1.00 77.19 104 PHE A O 1
ATOM 829 N N . GLY A 1 105 ? -11.216 7.350 24.001 1.00 70.06 105 GLY A N 1
ATOM 830 C CA . GLY A 1 105 ? -10.347 7.504 25.162 1.00 70.06 105 GLY A CA 1
ATOM 831 C C . GLY A 1 105 ? -11.137 7.312 26.454 1.00 70.06 105 GLY A C 1
ATOM 832 O O . GLY A 1 105 ? -12.366 7.241 26.444 1.00 70.06 105 GLY A O 1
ATOM 833 N N . VAL A 1 106 ? -10.443 7.261 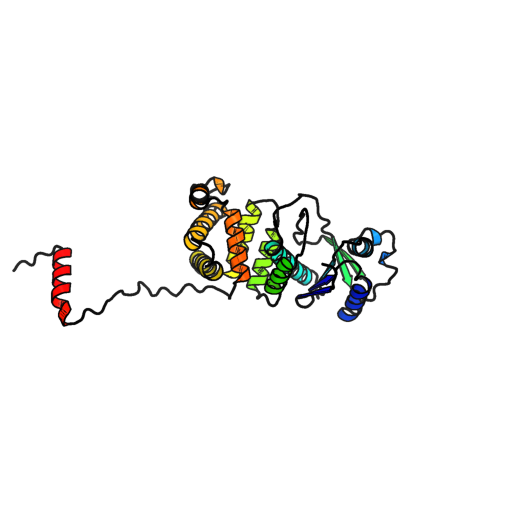27.593 1.00 67.81 106 VAL A N 1
ATOM 834 C CA . VAL A 1 106 ? -11.095 7.146 28.908 1.00 67.81 106 VAL A CA 1
ATOM 835 C C . VAL A 1 106 ? -12.075 8.311 29.106 1.00 67.81 106 VAL A C 1
ATOM 837 O O . VAL A 1 106 ? -11.662 9.465 29.233 1.00 67.81 106 VAL A O 1
ATOM 840 N N . GLY A 1 107 ? -13.377 8.003 29.084 1.00 66.88 107 GLY A N 1
ATOM 841 C CA . GLY A 1 107 ? -14.471 8.973 29.215 1.00 66.88 107 GLY A CA 1
ATOM 842 C C . GLY A 1 107 ? -14.613 9.967 28.055 1.00 66.88 107 GLY A C 1
ATOM 843 O O . GLY A 1 107 ? -15.276 10.988 28.226 1.00 66.88 107 GLY A O 1
ATOM 844 N N . LYS A 1 108 ? -13.973 9.726 26.902 1.00 71.94 108 LYS A N 1
ATOM 845 C CA . LYS A 1 108 ? -13.966 10.657 25.764 1.00 71.94 108 LYS A CA 1
ATOM 846 C C . LYS A 1 108 ? -14.223 9.931 24.450 1.00 71.94 108 LYS A C 1
ATOM 848 O O . LYS A 1 108 ? -13.568 8.940 24.146 1.00 71.94 108 LYS A O 1
ATOM 853 N N . TYR A 1 109 ? -15.125 10.489 23.657 1.00 79.50 109 TYR A N 1
ATOM 854 C CA . TYR A 1 109 ? -15.304 10.172 22.246 1.00 79.50 109 TYR A CA 1
ATOM 855 C C . TYR A 1 109 ? -14.873 11.397 21.440 1.00 79.50 109 TYR A C 1
ATOM 857 O O . TYR A 1 109 ? -15.253 12.521 21.782 1.00 79.50 109 TYR A O 1
ATOM 865 N N . HIS A 1 110 ? -14.044 11.197 20.421 1.00 82.19 110 HIS A N 1
ATOM 866 C CA . HIS A 1 110 ? -13.581 12.276 19.558 1.00 82.19 110 HIS A CA 1
ATOM 867 C C . HIS A 1 110 ? -13.649 11.866 18.091 1.00 82.19 110 HIS A C 1
ATOM 869 O O . HIS A 1 110 ? -13.267 10.753 17.727 1.00 82.19 110 HIS A O 1
ATOM 875 N N . GLU A 1 111 ? -14.100 12.806 17.268 1.00 82.62 111 GLU A N 1
ATOM 876 C CA . GLU A 1 111 ? -14.110 12.709 15.816 1.00 82.62 111 GLU A CA 1
ATOM 877 C C . GLU A 1 111 ? -13.070 13.672 15.255 1.00 82.62 111 GLU A C 1
ATOM 879 O O . GLU A 1 111 ? -13.070 14.859 15.595 1.00 82.62 111 GLU A O 1
ATOM 884 N N . SER A 1 112 ? -12.214 13.168 14.373 1.00 81.12 112 SER A N 1
ATOM 885 C CA . SER A 1 112 ? -11.258 13.981 13.630 1.00 81.12 112 SER A CA 1
ATOM 886 C C . SER A 1 112 ? -11.282 13.624 12.148 1.00 81.12 112 SER A C 1
ATOM 888 O O . SER A 1 112 ? -11.677 12.524 11.745 1.00 81.12 112 SER A O 1
ATOM 890 N N . GLU A 1 113 ? -10.856 14.575 11.316 1.00 81.56 113 GLU A N 1
ATOM 891 C CA . GLU A 1 113 ? -10.509 14.265 9.935 1.00 81.56 113 GLU A CA 1
ATOM 892 C C . GLU A 1 113 ? -9.267 13.381 9.916 1.00 81.56 113 GLU A C 1
ATOM 894 O O . GLU A 1 113 ? -8.178 13.745 10.369 1.00 81.56 113 GLU A O 1
ATOM 899 N N . PHE A 1 114 ? -9.446 12.204 9.348 1.00 77.38 114 PHE A N 1
ATOM 900 C CA . PHE A 1 114 ? -8.424 11.209 9.200 1.00 77.38 114 PHE A CA 1
ATOM 901 C C . PHE A 1 114 ? -7.515 11.569 8.034 1.00 77.38 114 PHE A C 1
ATOM 903 O O . PHE A 1 114 ? -7.931 11.654 6.880 1.00 77.38 114 PHE A O 1
ATOM 910 N N . ARG A 1 115 ? -6.239 11.783 8.348 1.00 74.50 115 ARG A N 1
ATOM 911 C CA . ARG A 1 115 ? -5.237 12.286 7.396 1.00 74.50 115 ARG A CA 1
ATOM 912 C C . ARG A 1 115 ? -4.688 11.222 6.442 1.00 74.50 115 ARG A C 1
ATOM 914 O O . ARG A 1 115 ? -3.761 11.505 5.687 1.00 74.50 115 ARG A O 1
ATOM 921 N N . VAL A 1 116 ? -5.232 10.009 6.483 1.00 71.56 116 VAL A N 1
ATOM 922 C CA . VAL A 1 116 ? -4.851 8.915 5.586 1.00 71.56 116 VAL A CA 1
ATOM 923 C C . VAL A 1 116 ? -5.674 8.980 4.310 1.00 71.56 116 VAL A C 1
ATOM 925 O O . VAL A 1 116 ? -6.847 9.352 4.311 1.00 71.56 116 VAL A O 1
ATOM 928 N N . ASN A 1 117 ? -5.059 8.580 3.203 1.00 74.44 117 ASN A N 1
ATOM 929 C CA . ASN A 1 117 ? -5.763 8.427 1.944 1.00 74.44 117 ASN A CA 1
ATOM 930 C C . ASN A 1 117 ? -6.642 7.165 1.973 1.00 74.44 117 ASN A C 1
ATOM 932 O O . ASN A 1 117 ? -6.132 6.056 1.819 1.00 74.44 117 ASN A O 1
ATOM 936 N N . ILE A 1 118 ? -7.955 7.331 2.151 1.00 79.69 118 ILE A N 1
ATOM 937 C CA . ILE A 1 118 ? -8.909 6.226 2.019 1.00 79.69 118 ILE A CA 1
ATOM 938 C C . ILE A 1 118 ? -9.362 6.148 0.552 1.00 79.69 118 ILE A C 1
ATOM 940 O O . ILE A 1 118 ? -9.924 7.116 0.030 1.00 79.69 118 ILE A O 1
ATOM 944 N N . PRO A 1 119 ? -9.126 5.024 -0.143 1.00 77.62 119 PRO A N 1
ATOM 945 C CA . PRO A 1 119 ? -9.460 4.901 -1.554 1.00 77.62 119 PRO A CA 1
ATOM 946 C C . PRO A 1 119 ? -10.976 4.778 -1.763 1.00 77.62 119 PRO A C 1
ATOM 948 O O . PRO A 1 119 ? -11.672 4.061 -1.044 1.00 77.62 119 PRO A O 1
ATOM 951 N N . SER A 1 120 ? -11.483 5.430 -2.809 1.00 79.75 120 SER A N 1
ATOM 952 C CA . SER A 1 120 ? -12.887 5.330 -3.223 1.00 79.75 120 SER A CA 1
ATOM 953 C C . SER A 1 120 ? -13.061 4.282 -4.321 1.00 79.75 120 SER A C 1
ATOM 955 O O . SER A 1 120 ? -13.159 4.600 -5.508 1.00 79.75 120 SER A O 1
ATOM 957 N N . VAL A 1 121 ? -12.997 3.004 -3.949 1.00 76.62 121 VAL A N 1
ATOM 958 C CA . VAL A 1 121 ? -13.080 1.878 -4.899 1.00 76.62 121 VAL A CA 1
ATOM 959 C C . VAL A 1 121 ? -14.512 1.372 -5.066 1.00 76.62 121 VAL A C 1
ATOM 961 O O . VAL A 1 121 ? -15.308 1.418 -4.129 1.00 76.62 121 VAL A O 1
ATOM 964 N N . TYR A 1 122 ? -14.855 0.881 -6.265 1.00 66.00 122 TYR A N 1
ATOM 965 C CA . TYR A 1 122 ? -16.195 0.342 -6.567 1.00 66.00 122 TYR A CA 1
ATOM 966 C C . TYR A 1 122 ? -16.589 -0.833 -5.669 1.00 66.00 122 TYR A C 1
ATOM 968 O O . TYR A 1 122 ? -17.742 -0.936 -5.257 1.00 66.00 122 TYR A O 1
ATOM 976 N N . ASN A 1 123 ? -15.641 -1.724 -5.389 1.00 70.88 123 ASN A N 1
ATOM 977 C CA . ASN A 1 123 ? -15.835 -2.863 -4.510 1.00 70.88 123 ASN A CA 1
ATOM 978 C C . ASN A 1 123 ? -14.492 -3.220 -3.867 1.00 70.88 123 ASN A C 1
ATOM 980 O O . ASN A 1 123 ? -13.497 -3.368 -4.574 1.00 70.88 123 ASN A O 1
ATOM 984 N N . LEU A 1 124 ? -14.470 -3.367 -2.544 1.00 78.00 124 LEU A N 1
ATOM 985 C CA . LEU A 1 124 ? -13.321 -3.890 -1.815 1.00 78.00 124 LEU A CA 1
ATOM 986 C C . LEU A 1 124 ? -13.651 -5.317 -1.381 1.00 78.00 124 LEU A C 1
ATOM 988 O O . LEU A 1 124 ? -14.177 -5.544 -0.293 1.00 78.00 124 LEU A O 1
ATOM 992 N N . ASN A 1 125 ? -13.368 -6.279 -2.256 1.00 75.75 125 ASN A N 1
ATOM 993 C CA . ASN A 1 125 ? -13.572 -7.685 -1.943 1.00 75.75 125 ASN A CA 1
ATOM 994 C C . ASN A 1 125 ? -12.275 -8.297 -1.405 1.00 75.75 125 ASN A C 1
ATOM 996 O O . ASN A 1 125 ? -11.300 -8.443 -2.141 1.00 75.75 125 ASN A O 1
ATOM 1000 N N . ILE A 1 126 ? -12.266 -8.659 -0.124 1.00 81.38 126 ILE A N 1
ATOM 1001 C CA . ILE A 1 126 ? -11.153 -9.388 0.490 1.00 81.38 126 ILE A CA 1
ATOM 1002 C C . ILE A 1 126 ? -11.431 -10.882 0.305 1.00 81.38 126 ILE A C 1
ATOM 1004 O O . ILE A 1 126 ? -12.105 -11.507 1.125 1.00 81.38 126 ILE A O 1
ATOM 1008 N N . THR A 1 127 ? -10.962 -11.421 -0.819 1.00 85.94 127 THR A N 1
ATOM 1009 C CA . THR A 1 127 ? -10.961 -12.859 -1.119 1.00 85.94 127 THR A CA 1
ATOM 1010 C C . THR A 1 127 ? -9.926 -13.593 -0.263 1.00 85.94 127 THR A C 1
ATOM 1012 O O . THR A 1 127 ? -9.035 -12.968 0.312 1.00 85.94 127 THR A O 1
ATOM 1015 N N . ASP A 1 128 ? -9.975 -14.926 -0.226 1.00 87.25 128 ASP A N 1
ATOM 1016 C CA . ASP A 1 128 ? -8.970 -15.729 0.488 1.00 87.25 128 ASP A CA 1
ATOM 1017 C C . ASP A 1 128 ? -7.549 -15.509 -0.061 1.00 87.25 128 ASP A C 1
ATOM 1019 O O . ASP A 1 128 ? -6.576 -15.492 0.694 1.00 87.25 128 ASP A O 1
ATOM 1023 N N . SER A 1 129 ? -7.416 -15.277 -1.373 1.00 90.19 129 SER A N 1
ATOM 1024 C CA . SER A 1 129 ? -6.130 -14.952 -2.000 1.00 90.19 129 SER A CA 1
ATOM 1025 C C . SER A 1 129 ? -5.621 -13.569 -1.589 1.00 90.19 129 SER A C 1
ATOM 1027 O O . SER A 1 129 ? -4.448 -13.432 -1.234 1.00 90.19 129 SER A O 1
ATOM 1029 N N . ALA A 1 130 ? -6.492 -12.554 -1.582 1.00 90.12 130 ALA A N 1
ATOM 1030 C CA . ALA A 1 130 ? -6.149 -11.220 -1.100 1.00 90.12 130 ALA A CA 1
ATOM 1031 C C . ALA A 1 130 ? -5.772 -11.261 0.388 1.00 90.12 130 ALA A C 1
ATOM 1033 O O . ALA A 1 130 ? -4.790 -10.647 0.797 1.00 90.12 130 ALA A O 1
ATOM 1034 N N . LEU A 1 131 ? -6.498 -12.045 1.186 1.00 89.50 131 LEU A N 1
ATOM 1035 C CA . LEU A 1 131 ? -6.210 -12.254 2.598 1.00 89.50 131 LEU A CA 1
ATOM 1036 C C . LEU A 1 131 ? -4.834 -12.900 2.816 1.00 89.50 131 LEU A C 1
ATOM 1038 O O . LEU A 1 131 ? -4.048 -12.400 3.616 1.00 89.50 131 LEU A O 1
ATOM 1042 N N . ALA A 1 132 ? -4.491 -13.947 2.063 1.00 91.12 132 ALA A N 1
ATOM 1043 C CA . ALA A 1 132 ? -3.173 -14.575 2.152 1.00 91.12 132 ALA A CA 1
ATOM 1044 C C . ALA A 1 132 ? -2.033 -13.585 1.837 1.00 91.12 132 ALA A C 1
ATOM 1046 O O . ALA A 1 132 ? -1.006 -13.575 2.521 1.00 91.12 132 ALA A O 1
ATOM 1047 N N . ILE A 1 133 ? -2.224 -12.718 0.835 1.00 93.44 133 ILE A N 1
ATOM 1048 C CA . ILE A 1 133 ? -1.276 -11.647 0.497 1.00 93.44 133 ILE A CA 1
ATOM 1049 C C . ILE A 1 133 ? -1.176 -10.623 1.635 1.00 93.44 133 ILE A C 1
ATOM 1051 O O . ILE A 1 133 ? -0.068 -10.283 2.050 1.00 93.44 133 ILE A O 1
ATOM 1055 N N . LEU A 1 134 ? -2.310 -10.159 2.163 1.00 93.31 134 LEU A N 1
ATOM 1056 C CA . LEU A 1 134 ? -2.366 -9.205 3.273 1.00 93.31 134 LEU A CA 1
ATOM 1057 C C . LEU A 1 134 ? -1.619 -9.722 4.499 1.00 93.31 134 LEU A C 1
ATOM 1059 O O . LEU A 1 134 ? -0.736 -9.037 5.012 1.00 93.31 134 LEU A O 1
ATOM 1063 N N . THR A 1 135 ? -1.932 -10.942 4.937 1.00 90.81 135 THR A N 1
ATOM 1064 C CA . THR A 1 135 ? -1.285 -11.569 6.092 1.00 90.81 135 THR A CA 1
ATOM 1065 C C . THR A 1 135 ? 0.215 -11.726 5.863 1.00 90.81 135 THR A C 1
ATOM 1067 O O . THR A 1 135 ? 0.998 -11.439 6.765 1.00 90.81 135 THR A O 1
ATOM 1070 N N . LYS A 1 136 ? 0.640 -12.108 4.650 1.00 92.56 136 LYS A N 1
ATOM 1071 C CA . LYS A 1 136 ? 2.065 -12.205 4.304 1.00 92.56 136 LYS A CA 1
ATOM 1072 C C . LYS A 1 136 ? 2.781 -10.854 4.411 1.00 92.56 136 LYS A C 1
ATOM 1074 O O . LYS A 1 136 ? 3.885 -10.799 4.939 1.00 92.56 136 LYS A O 1
ATOM 1079 N N . ILE A 1 137 ? 2.179 -9.775 3.910 1.00 94.94 137 ILE A N 1
ATOM 1080 C CA . ILE A 1 137 ? 2.783 -8.432 3.942 1.00 94.94 137 ILE A CA 1
ATOM 1081 C C . ILE A 1 137 ? 2.842 -7.888 5.380 1.00 94.94 137 ILE A C 1
ATOM 1083 O O . ILE A 1 137 ? 3.817 -7.239 5.763 1.00 94.94 137 ILE A O 1
ATOM 1087 N N . LEU A 1 138 ? 1.807 -8.148 6.183 1.00 92.75 138 LEU A N 1
ATOM 1088 C CA . LEU A 1 138 ? 1.627 -7.539 7.503 1.00 92.75 138 LEU A CA 1
ATOM 1089 C C . LEU A 1 138 ? 2.204 -8.352 8.673 1.00 92.75 138 LEU A C 1
ATOM 1091 O O . LEU A 1 138 ? 2.280 -7.810 9.777 1.00 92.75 138 LEU A O 1
ATOM 1095 N N . SER A 1 139 ? 2.663 -9.591 8.455 1.00 89.69 139 SER A N 1
ATOM 1096 C CA . SER A 1 139 ? 3.128 -10.480 9.532 1.00 89.69 139 SER A CA 1
ATOM 1097 C C . SER A 1 139 ? 4.260 -9.881 10.372 1.00 89.69 139 SER A C 1
ATOM 1099 O O . SER A 1 139 ? 4.276 -10.033 11.591 1.00 89.69 139 SER A O 1
ATOM 1101 N N . SER A 1 140 ? 5.218 -9.204 9.735 1.00 82.12 140 SER A N 1
ATOM 1102 C CA . SER A 1 140 ? 6.376 -8.609 10.418 1.00 82.12 140 SER A CA 1
ATOM 1103 C C . SER A 1 140 ? 7.155 -7.620 9.529 1.00 82.12 140 SER A C 1
ATOM 1105 O O . SER A 1 140 ? 8.349 -7.828 9.292 1.00 82.12 140 SER A O 1
ATOM 1107 N N . PRO A 1 141 ? 6.522 -6.557 8.994 1.00 87.25 141 PRO A N 1
ATOM 1108 C CA . PRO A 1 141 ? 7.212 -5.599 8.136 1.00 87.25 141 PRO A CA 1
ATOM 1109 C C . PRO A 1 141 ? 8.266 -4.805 8.922 1.00 87.25 141 PRO A C 1
ATOM 1111 O O . PRO A 1 141 ? 7.997 -4.280 10.008 1.00 87.25 141 PRO A O 1
ATOM 1114 N N . ASP A 1 142 ? 9.470 -4.682 8.356 1.00 92.88 142 ASP A N 1
ATOM 1115 C CA . ASP A 1 142 ? 10.507 -3.807 8.905 1.00 92.88 142 ASP A CA 1
ATOM 1116 C C . ASP A 1 142 ? 10.155 -2.316 8.706 1.00 92.88 142 ASP A C 1
ATOM 1118 O O . ASP A 1 142 ? 9.167 -1.950 8.064 1.00 92.88 142 ASP A O 1
ATOM 1122 N N . LYS A 1 143 ? 10.974 -1.410 9.255 1.00 94.12 143 LYS A N 1
ATOM 1123 C CA . LYS A 1 143 ? 10.726 0.040 9.147 1.00 94.12 143 LYS A CA 1
ATOM 1124 C C . LYS A 1 143 ? 10.702 0.547 7.698 1.00 94.12 143 LYS A C 1
ATOM 1126 O O . LYS A 1 143 ? 9.986 1.505 7.418 1.00 94.12 143 LYS A O 1
ATOM 1131 N N . ARG A 1 144 ? 11.482 -0.060 6.797 1.00 95.19 144 ARG A N 1
ATOM 1132 C CA . ARG A 1 144 ? 11.540 0.337 5.383 1.00 95.19 144 ARG A CA 1
ATOM 1133 C C . ARG A 1 144 ? 10.286 -0.113 4.649 1.00 95.19 144 ARG A C 1
ATOM 1135 O O . ARG A 1 144 ? 9.686 0.693 3.949 1.00 95.19 144 ARG A O 1
ATOM 1142 N N . MET A 1 145 ? 9.848 -1.346 4.887 1.00 96.25 145 MET A N 1
ATOM 1143 C CA . MET A 1 145 ? 8.594 -1.874 4.365 1.00 96.25 145 MET A CA 1
ATOM 1144 C C . MET A 1 145 ? 7.400 -1.056 4.861 1.00 96.25 145 MET A C 1
ATOM 1146 O O . MET A 1 145 ? 6.558 -0.663 4.064 1.00 96.25 145 MET A O 1
ATOM 1150 N N . LEU A 1 146 ? 7.352 -0.705 6.150 1.00 95.19 146 LEU A N 1
ATOM 1151 C CA . LEU A 1 146 ? 6.298 0.169 6.683 1.00 95.19 146 LEU A CA 1
ATOM 1152 C C . LEU A 1 146 ? 6.266 1.536 5.991 1.00 95.19 146 LEU A C 1
ATOM 1154 O O . LEU A 1 146 ? 5.192 2.029 5.656 1.00 95.19 146 LEU A O 1
ATOM 1158 N N . SER A 1 147 ? 7.437 2.126 5.743 1.00 96.19 147 SER A N 1
ATOM 1159 C CA . SER A 1 147 ? 7.531 3.373 4.984 1.00 96.19 147 SER A CA 1
ATOM 1160 C C . SER A 1 147 ? 7.048 3.195 3.543 1.00 96.19 147 SER A C 1
ATOM 1162 O O . SER A 1 147 ? 6.321 4.048 3.045 1.00 96.19 147 SER A O 1
ATOM 1164 N N . ALA A 1 148 ? 7.420 2.100 2.879 1.00 97.50 148 ALA A N 1
ATOM 1165 C CA . ALA A 1 148 ? 6.997 1.809 1.514 1.00 97.50 148 ALA A CA 1
ATOM 1166 C C . ALA A 1 148 ? 5.475 1.633 1.413 1.00 97.50 148 ALA A C 1
ATOM 1168 O O . ALA A 1 148 ? 4.851 2.226 0.537 1.00 97.50 148 ALA A O 1
ATOM 1169 N N . LEU A 1 149 ? 4.866 0.893 2.346 1.00 96.94 149 LEU A N 1
ATOM 1170 C CA . LEU A 1 149 ? 3.416 0.692 2.397 1.00 96.94 149 LEU A CA 1
ATOM 1171 C C . LEU A 1 149 ? 2.654 2.009 2.594 1.00 96.94 149 LEU A C 1
ATOM 1173 O O . LEU A 1 149 ? 1.640 2.209 1.934 1.00 96.94 149 LEU A O 1
ATOM 1177 N N . SER A 1 150 ? 3.161 2.932 3.419 1.00 95.69 150 SER A N 1
ATOM 1178 C CA . SER A 1 150 ? 2.560 4.268 3.566 1.00 95.69 150 SER A CA 1
ATOM 1179 C C . SER A 1 150 ? 2.545 5.032 2.236 1.00 95.69 150 SER A C 1
ATOM 1181 O O . SER A 1 150 ? 1.493 5.509 1.811 1.00 95.69 150 SER A O 1
ATOM 1183 N N . PHE A 1 151 ? 3.653 5.047 1.486 1.00 96.31 151 PHE A N 1
ATOM 1184 C CA . PHE A 1 151 ? 3.657 5.665 0.153 1.00 96.31 151 PHE A CA 1
ATOM 1185 C C . PHE A 1 151 ? 2.738 4.942 -0.838 1.00 96.31 151 PHE A C 1
ATOM 1187 O O . PHE A 1 151 ? 2.054 5.596 -1.620 1.00 96.31 151 PHE A O 1
ATOM 1194 N N . ILE A 1 152 ? 2.631 3.613 -0.777 1.00 96.62 152 ILE A N 1
ATOM 1195 C CA . ILE A 1 152 ? 1.673 2.863 -1.605 1.00 96.62 152 ILE A CA 1
ATOM 1196 C C . ILE A 1 152 ? 0.227 3.262 -1.279 1.00 96.62 152 ILE A C 1
ATOM 1198 O O . ILE A 1 152 ? -0.563 3.457 -2.204 1.00 96.62 152 ILE A O 1
ATOM 1202 N N . ALA A 1 153 ? -0.114 3.445 0.000 1.00 94.44 153 ALA A N 1
ATOM 1203 C CA . ALA A 1 153 ? -1.430 3.925 0.421 1.00 94.44 153 ALA A CA 1
ATOM 1204 C C . ALA A 1 153 ? -1.727 5.331 -0.126 1.00 94.44 153 ALA A C 1
ATOM 1206 O O . ALA A 1 153 ? -2.798 5.579 -0.686 1.00 94.44 153 ALA A O 1
ATOM 1207 N N . HIS A 1 154 ? -0.757 6.244 -0.045 1.00 92.19 154 HIS A N 1
ATOM 1208 C CA . HIS A 1 154 ? -0.876 7.586 -0.622 1.00 92.19 154 HIS A CA 1
ATOM 1209 C C . HIS A 1 154 ? -0.991 7.568 -2.152 1.00 92.19 154 HIS A C 1
ATOM 1211 O O . HIS A 1 154 ? -1.715 8.380 -2.727 1.00 92.19 154 HIS A O 1
ATOM 1217 N N . GLY A 1 155 ? -0.341 6.607 -2.810 1.00 92.12 155 GLY A N 1
ATOM 1218 C CA . GLY A 1 155 ? -0.473 6.345 -4.240 1.00 92.12 155 GLY A CA 1
ATOM 1219 C C . GLY A 1 155 ? -1.770 5.634 -4.640 1.00 92.12 155 GLY A C 1
ATOM 1220 O O . GLY A 1 155 ? -1.997 5.430 -5.829 1.00 92.12 155 GLY A O 1
ATOM 1221 N N . TRP A 1 156 ? -2.643 5.245 -3.707 1.00 92.25 156 TRP A N 1
ATOM 1222 C CA . TRP A 1 156 ? -3.907 4.581 -4.033 1.00 92.25 156 TRP A CA 1
ATOM 1223 C C . TRP A 1 156 ? -4.988 5.597 -4.435 1.00 92.25 156 TRP A C 1
ATOM 1225 O O . TRP A 1 156 ? -5.943 5.874 -3.709 1.00 92.25 156 TRP A O 1
ATOM 1235 N N . ARG A 1 157 ? -4.795 6.210 -5.605 1.00 87.38 157 ARG A N 1
ATOM 1236 C CA . ARG A 1 157 ? -5.614 7.309 -6.142 1.00 87.38 157 ARG A CA 1
ATOM 1237 C C . ARG A 1 157 ? -5.798 7.185 -7.641 1.00 87.38 157 ARG A C 1
ATOM 1239 O O . ARG A 1 157 ? -5.082 6.431 -8.290 1.00 87.38 157 ARG A O 1
ATOM 1246 N N . ASP A 1 158 ? -6.736 7.941 -8.201 1.00 85.75 158 ASP A N 1
ATOM 1247 C CA . ASP A 1 158 ? -7.019 7.923 -9.641 1.00 85.75 158 ASP A CA 1
ATOM 1248 C C . ASP A 1 158 ? -5.991 8.713 -10.475 1.00 85.75 158 ASP A C 1
ATOM 1250 O O . ASP A 1 158 ? -5.772 8.416 -11.652 1.00 85.75 158 ASP A O 1
ATOM 1254 N N . ASP A 1 159 ? -5.261 9.638 -9.854 1.00 89.50 159 ASP A N 1
ATOM 1255 C CA . ASP A 1 159 ? -4.221 10.415 -10.524 1.00 89.50 159 ASP A CA 1
ATOM 1256 C C . ASP A 1 159 ? -2.979 9.559 -10.844 1.00 89.50 159 ASP A C 1
ATOM 1258 O O . ASP A 1 159 ? -2.191 9.212 -9.962 1.00 89.50 159 ASP A O 1
ATOM 1262 N N . LYS A 1 160 ? -2.774 9.250 -12.133 1.00 89.88 160 LYS A N 1
ATOM 1263 C CA . LYS A 1 160 ? -1.634 8.461 -12.640 1.00 89.88 160 LYS A CA 1
ATOM 1264 C C . LYS A 1 160 ? -0.265 9.031 -12.249 1.00 89.88 160 LYS A C 1
ATOM 1266 O O . LYS A 1 160 ? 0.658 8.256 -11.998 1.00 89.88 160 LYS A O 1
ATOM 1271 N N . ARG A 1 161 ? -0.115 10.357 -12.216 1.00 91.12 161 ARG A N 1
ATOM 1272 C CA . ARG A 1 161 ? 1.145 11.032 -11.887 1.00 91.12 161 ARG A CA 1
ATOM 1273 C C . ARG A 1 161 ? 1.470 10.854 -10.410 1.00 91.12 161 ARG A C 1
ATOM 1275 O O . ARG A 1 161 ? 2.600 10.496 -10.080 1.00 91.12 161 ARG A O 1
ATOM 1282 N N . GLU A 1 162 ? 0.495 11.077 -9.531 1.00 91.00 162 GLU A N 1
ATOM 1283 C CA . GLU A 1 162 ? 0.676 10.843 -8.095 1.00 91.00 162 GLU A CA 1
ATOM 1284 C C . GLU A 1 162 ? 1.001 9.374 -7.818 1.00 91.00 162 GLU A C 1
ATOM 1286 O O . GLU A 1 162 ? 1.897 9.093 -7.019 1.00 91.00 162 GLU A O 1
ATOM 1291 N N . ARG A 1 163 ? 0.340 8.436 -8.514 1.00 93.06 163 ARG A N 1
ATOM 1292 C CA . ARG A 1 163 ? 0.651 7.002 -8.402 1.00 93.06 163 ARG A CA 1
ATOM 1293 C C . ARG A 1 163 ? 2.094 6.708 -8.763 1.00 93.06 163 ARG A C 1
ATOM 1295 O O . ARG A 1 163 ? 2.797 6.084 -7.978 1.00 93.06 163 ARG A O 1
ATOM 1302 N N . PHE A 1 164 ? 2.531 7.171 -9.930 1.00 95.25 164 PHE A N 1
ATOM 1303 C CA . PHE A 1 164 ? 3.882 6.935 -10.421 1.00 95.25 164 PHE A CA 1
ATOM 1304 C C . PHE A 1 164 ? 4.943 7.425 -9.425 1.00 95.25 164 PHE A C 1
ATOM 1306 O O . PHE A 1 164 ? 5.869 6.688 -9.090 1.00 95.25 164 PHE A O 1
ATOM 1313 N N . LEU A 1 165 ? 4.775 8.641 -8.894 1.00 95.56 165 LEU A N 1
ATOM 1314 C CA . LEU A 1 165 ? 5.689 9.201 -7.900 1.00 95.56 165 LEU A CA 1
ATOM 1315 C C . LEU A 1 165 ? 5.692 8.390 -6.602 1.00 95.56 165 LEU A C 1
ATOM 1317 O O . LEU A 1 165 ? 6.757 7.997 -6.136 1.00 95.56 165 LEU A O 1
ATOM 1321 N N . ASN A 1 166 ? 4.521 8.102 -6.035 1.00 96.69 166 ASN A N 1
ATOM 1322 C CA . ASN A 1 166 ? 4.417 7.354 -4.783 1.00 96.69 166 ASN A CA 1
ATOM 1323 C C . ASN A 1 166 ? 4.949 5.918 -4.903 1.00 96.69 166 ASN A C 1
ATOM 1325 O O . ASN A 1 166 ? 5.622 5.436 -3.994 1.00 96.69 166 ASN A O 1
ATOM 1329 N N . GLN A 1 167 ? 4.721 5.253 -6.038 1.00 96.88 167 GLN A N 1
ATOM 1330 C CA . GLN A 1 167 ? 5.278 3.927 -6.319 1.00 96.88 167 GLN A CA 1
ATOM 1331 C C . GLN A 1 167 ? 6.810 3.960 -6.355 1.00 96.88 167 GLN A C 1
ATOM 1333 O O . GLN A 1 167 ? 7.461 3.078 -5.796 1.00 96.88 167 GLN A O 1
ATOM 1338 N N . PHE A 1 168 ? 7.404 5.004 -6.938 1.00 95.50 168 PHE A N 1
ATOM 1339 C CA . PHE A 1 168 ? 8.853 5.184 -6.897 1.00 95.50 168 PHE A CA 1
ATOM 1340 C C . PHE A 1 168 ? 9.381 5.523 -5.511 1.00 95.50 168 PHE A C 1
ATOM 1342 O O . PHE A 1 168 ? 10.404 4.970 -5.118 1.00 95.50 168 PHE A O 1
ATOM 1349 N N . ILE A 1 169 ? 8.691 6.379 -4.755 1.00 95.81 169 ILE A N 1
ATOM 1350 C CA . ILE A 1 169 ? 9.088 6.689 -3.378 1.00 95.81 169 ILE A CA 1
ATOM 1351 C C . ILE A 1 169 ? 9.028 5.419 -2.512 1.00 95.81 169 ILE A C 1
ATOM 1353 O O . ILE A 1 169 ? 9.885 5.220 -1.655 1.00 95.81 169 ILE A O 1
ATOM 1357 N N . ALA A 1 170 ? 8.084 4.510 -2.770 1.00 97.38 170 ALA A N 1
ATOM 1358 C CA . ALA A 1 170 ? 8.043 3.206 -2.114 1.00 97.38 170 ALA A CA 1
ATOM 1359 C C . ALA A 1 170 ? 9.268 2.332 -2.458 1.00 97.38 170 ALA A C 1
ATOM 1361 O O . ALA A 1 170 ? 9.862 1.733 -1.559 1.00 97.38 170 ALA A O 1
ATOM 1362 N N . LEU A 1 171 ? 9.699 2.297 -3.727 1.00 96.81 171 LEU A N 1
ATOM 1363 C CA . LEU A 1 171 ? 10.949 1.627 -4.122 1.00 96.81 171 LEU A CA 1
ATOM 1364 C C . LEU A 1 171 ? 12.185 2.288 -3.484 1.00 96.81 171 LEU A C 1
ATOM 1366 O O . LEU A 1 171 ? 13.066 1.582 -2.991 1.00 96.81 171 LEU A O 1
ATOM 1370 N N . ASP A 1 172 ? 12.236 3.623 -3.443 1.00 94.38 172 ASP A N 1
ATOM 1371 C CA . ASP A 1 172 ? 13.268 4.407 -2.748 1.00 94.38 172 ASP A CA 1
ATOM 1372 C C . ASP A 1 172 ? 13.292 4.062 -1.242 1.00 94.38 172 ASP A C 1
ATOM 1374 O O . ASP A 1 172 ? 14.358 3.853 -0.665 1.00 94.38 172 ASP A O 1
ATOM 1378 N N . ALA A 1 173 ? 12.135 3.923 -0.589 1.00 95.31 173 ALA A N 1
ATOM 1379 C CA . ALA A 1 173 ? 12.045 3.557 0.825 1.00 95.31 173 ALA A CA 1
ATOM 1380 C C . ALA A 1 173 ? 12.601 2.148 1.106 1.00 95.31 173 ALA A C 1
ATOM 1382 O O . ALA A 1 173 ? 13.302 1.940 2.103 1.00 95.31 173 ALA A O 1
ATOM 1383 N N . MET A 1 174 ? 12.339 1.185 0.216 1.00 95.38 174 MET A N 1
ATOM 1384 C CA . MET A 1 174 ? 12.851 -0.185 0.337 1.00 95.38 174 MET A CA 1
ATOM 1385 C C . MET A 1 174 ? 14.352 -0.271 0.025 1.00 95.38 174 MET A C 1
ATOM 1387 O O . MET A 1 174 ? 15.135 -0.789 0.828 1.00 95.38 174 MET A O 1
ATOM 1391 N N . TYR A 1 175 ? 14.787 0.281 -1.108 1.00 93.75 175 TYR A N 1
ATOM 1392 C CA . TYR A 1 175 ? 16.110 0.008 -1.684 1.00 93.75 175 TYR A CA 1
ATOM 1393 C C . TYR A 1 175 ? 17.061 1.208 -1.719 1.00 93.75 175 TYR A C 1
ATOM 1395 O O . TYR A 1 175 ? 18.249 1.036 -1.997 1.00 93.75 175 TYR A O 1
ATOM 1403 N N . GLY A 1 176 ? 16.584 2.414 -1.426 1.00 88.06 176 GLY A N 1
ATOM 1404 C CA . GLY A 1 176 ? 17.380 3.638 -1.446 1.00 88.06 176 GLY A CA 1
ATOM 1405 C C . GLY A 1 176 ? 18.540 3.612 -0.447 1.00 88.06 176 GLY A C 1
ATOM 1406 O O . GLY A 1 176 ? 18.455 3.031 0.651 1.00 88.06 176 GLY A O 1
ATOM 1407 N N . THR A 1 177 ? 19.647 4.245 -0.843 1.00 83.31 177 THR A N 1
ATOM 1408 C CA . THR A 1 177 ? 20.873 4.380 -0.045 1.00 83.31 177 THR A CA 1
ATOM 1409 C C . THR A 1 177 ? 21.470 5.775 -0.216 1.00 83.31 177 THR A C 1
ATOM 1411 O O . THR A 1 177 ? 21.443 6.336 -1.302 1.00 83.31 177 THR A O 1
ATOM 1414 N N . ASN A 1 178 ? 22.086 6.330 0.832 1.00 67.75 178 ASN A N 1
ATOM 1415 C CA . ASN A 1 178 ? 22.552 7.726 0.827 1.00 67.75 178 ASN A CA 1
ATOM 1416 C C . ASN A 1 178 ? 23.539 8.087 -0.311 1.00 67.75 178 ASN A C 1
ATOM 1418 O O . ASN A 1 178 ? 23.657 9.263 -0.628 1.00 67.75 178 ASN A O 1
ATOM 1422 N N . ASN A 1 179 ? 24.218 7.107 -0.935 1.00 55.00 179 ASN A N 1
ATOM 1423 C CA . ASN A 1 179 ? 25.327 7.333 -1.876 1.00 55.00 179 ASN A CA 1
ATOM 1424 C C . ASN A 1 179 ? 25.190 6.609 -3.240 1.00 55.00 179 ASN A C 1
ATOM 1426 O O . ASN A 1 179 ? 26.184 6.484 -3.952 1.00 55.00 179 ASN A O 1
ATOM 1430 N N . GLY A 1 180 ? 24.008 6.111 -3.635 1.00 56.56 180 GLY A N 1
ATOM 1431 C CA . GLY A 1 180 ? 23.895 5.366 -4.903 1.00 56.56 180 GLY A CA 1
ATOM 1432 C C . GLY A 1 180 ? 22.504 4.852 -5.274 1.00 56.56 180 GLY A C 1
ATOM 1433 O O . GLY A 1 180 ? 22.359 3.664 -5.558 1.00 56.56 180 GLY A O 1
ATOM 1434 N N . ASN A 1 181 ? 21.497 5.734 -5.296 1.00 75.25 181 ASN A N 1
ATOM 1435 C CA . ASN A 1 181 ? 20.084 5.352 -5.452 1.00 75.25 181 ASN A CA 1
ATOM 1436 C C . ASN A 1 181 ? 19.779 4.519 -6.708 1.00 75.25 181 ASN A C 1
ATOM 1438 O O . ASN A 1 181 ? 19.082 3.518 -6.595 1.00 75.25 181 ASN A O 1
ATOM 1442 N N . LYS A 1 182 ? 20.324 4.857 -7.890 1.00 88.19 182 LYS A N 1
ATOM 1443 C CA . LYS A 1 182 ? 19.974 4.132 -9.131 1.00 88.19 182 LYS A CA 1
ATOM 1444 C C . LYS A 1 182 ? 20.341 2.648 -9.051 1.00 88.19 182 LYS A C 1
ATOM 1446 O O . LYS A 1 182 ? 19.475 1.796 -9.213 1.00 88.19 182 LYS A O 1
ATOM 1451 N N . ASN A 1 183 ? 21.608 2.340 -8.775 1.00 88.88 183 ASN A N 1
ATOM 1452 C CA . ASN A 1 183 ? 22.086 0.955 -8.762 1.00 88.88 183 ASN A CA 1
ATOM 1453 C C . ASN A 1 183 ? 21.472 0.147 -7.617 1.00 88.88 183 ASN A C 1
ATOM 1455 O O . ASN A 1 183 ? 21.191 -1.035 -7.800 1.00 88.88 183 ASN A O 1
ATOM 1459 N N . SER A 1 184 ? 21.236 0.771 -6.454 1.00 90.50 184 SER A N 1
ATOM 1460 C CA . SER A 1 184 ? 20.623 0.060 -5.334 1.00 90.50 184 SER A CA 1
ATOM 1461 C C . SER A 1 184 ? 19.155 -0.272 -5.603 1.00 90.50 184 SER A C 1
ATOM 1463 O O . SER A 1 184 ? 18.719 -1.381 -5.307 1.00 90.50 184 SER A O 1
ATOM 1465 N N . ILE A 1 185 ? 18.414 0.648 -6.225 1.00 93.38 185 ILE A N 1
ATOM 1466 C CA . ILE A 1 185 ? 17.010 0.445 -6.593 1.00 93.38 185 ILE A CA 1
ATOM 1467 C C . ILE A 1 185 ? 16.883 -0.568 -7.723 1.00 93.38 185 ILE A C 1
ATOM 1469 O O . ILE A 1 185 ? 16.164 -1.546 -7.556 1.00 93.38 185 ILE A O 1
ATOM 1473 N N . ILE A 1 186 ? 17.603 -0.384 -8.836 1.00 94.50 186 ILE A N 1
ATOM 1474 C CA . ILE A 1 186 ? 17.554 -1.323 -9.967 1.00 94.50 186 ILE A CA 1
ATOM 1475 C C . ILE A 1 186 ? 17.976 -2.720 -9.505 1.00 94.50 186 ILE A C 1
ATOM 1477 O O . ILE A 1 186 ? 17.254 -3.680 -9.744 1.00 94.50 186 ILE A O 1
ATOM 1481 N N . GLY A 1 187 ? 19.083 -2.842 -8.767 1.00 93.62 187 GLY A N 1
ATOM 1482 C CA . GLY A 1 187 ? 19.549 -4.136 -8.271 1.00 93.62 187 GLY A CA 1
ATOM 1483 C C . GLY A 1 187 ? 18.577 -4.805 -7.295 1.00 93.62 187 GLY A C 1
ATOM 1484 O O . GLY A 1 187 ? 18.357 -6.012 -7.387 1.00 93.62 187 GLY A O 1
ATOM 1485 N N . GLY A 1 188 ? 17.954 -4.035 -6.394 1.00 95.00 188 GLY A N 1
ATOM 1486 C CA . GLY A 1 188 ? 16.925 -4.540 -5.482 1.00 95.00 188 GLY A CA 1
ATOM 1487 C C . GLY A 1 188 ? 15.673 -5.016 -6.212 1.00 95.00 188 GLY A C 1
ATOM 1488 O O . GLY A 1 188 ? 15.189 -6.114 -5.944 1.00 95.00 188 GLY A O 1
ATOM 1489 N N . VAL A 1 189 ? 15.214 -4.238 -7.194 1.00 97.00 189 VAL A N 1
ATOM 1490 C CA . VAL A 1 189 ? 14.078 -4.592 -8.049 1.00 97.00 189 VAL A CA 1
ATOM 1491 C C . VAL A 1 189 ? 14.372 -5.848 -8.865 1.00 97.00 189 VAL A C 1
ATOM 1493 O O . VAL A 1 189 ? 13.576 -6.779 -8.848 1.00 97.00 189 VAL A O 1
ATOM 1496 N N . CYS A 1 190 ? 15.524 -5.928 -9.531 1.00 96.69 190 CYS A N 1
ATOM 1497 C CA . CYS A 1 190 ? 15.895 -7.105 -10.318 1.00 96.69 190 CYS A CA 1
ATOM 1498 C C . CYS A 1 190 ? 16.014 -8.371 -9.457 1.00 96.69 190 CYS A C 1
ATOM 1500 O O . CYS A 1 190 ? 15.720 -9.459 -9.944 1.00 96.69 190 CYS A O 1
ATOM 1502 N N . ARG A 1 191 ? 16.407 -8.242 -8.181 1.00 95.38 191 ARG A N 1
ATOM 1503 C CA . ARG A 1 191 ? 16.439 -9.356 -7.223 1.00 95.38 191 ARG A CA 1
ATOM 1504 C C . ARG A 1 191 ? 15.030 -9.806 -6.829 1.00 95.38 191 ARG A C 1
ATOM 1506 O O . ARG A 1 191 ? 14.729 -10.993 -6.923 1.00 95.38 191 ARG A O 1
ATOM 1513 N N . ASP A 1 192 ? 14.183 -8.881 -6.382 1.00 96.88 192 ASP A N 1
ATOM 1514 C CA . ASP A 1 192 ? 12.904 -9.224 -5.740 1.00 96.88 192 ASP A CA 1
ATOM 1515 C C . ASP A 1 192 ? 11.755 -9.403 -6.754 1.00 96.88 192 ASP A C 1
ATOM 1517 O O . ASP A 1 192 ? 10.787 -10.106 -6.474 1.00 96.88 192 ASP A O 1
ATOM 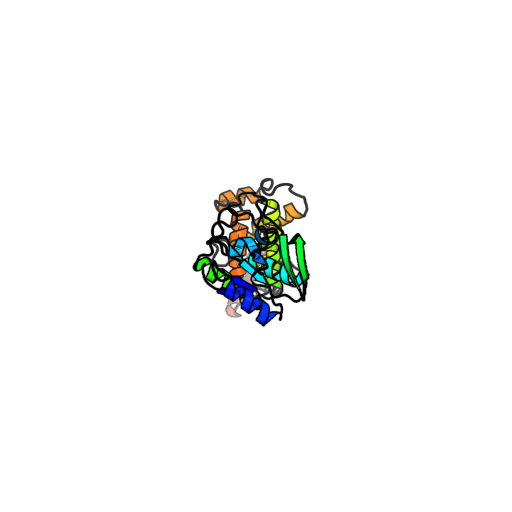1521 N N . ALA A 1 193 ? 11.888 -8.855 -7.964 1.00 97.38 193 ALA A N 1
ATOM 1522 C CA . ALA A 1 193 ? 10.959 -9.026 -9.082 1.00 97.38 193 ALA A CA 1
ATOM 1523 C C . ALA A 1 193 ? 11.550 -9.872 -10.230 1.00 97.38 193 ALA A C 1
ATOM 1525 O O . ALA A 1 193 ? 11.117 -9.762 -11.376 1.00 97.38 193 ALA A O 1
ATOM 1526 N N . ALA A 1 194 ? 12.509 -10.760 -9.932 1.00 96.06 194 ALA A N 1
ATOM 1527 C CA . ALA A 1 194 ? 13.222 -11.595 -10.912 1.00 96.06 194 ALA A CA 1
ATOM 1528 C C . ALA A 1 194 ? 12.321 -12.490 -11.791 1.00 96.06 194 ALA A C 1
ATOM 1530 O O . ALA A 1 194 ? 12.756 -12.981 -12.830 1.00 96.06 194 ALA A O 1
ATOM 1531 N N . LYS A 1 195 ? 11.071 -12.731 -11.373 1.00 95.38 195 LYS A N 1
ATOM 1532 C CA . LYS A 1 195 ? 10.080 -13.503 -12.142 1.00 95.38 195 LYS A CA 1
ATOM 1533 C C . LYS A 1 195 ? 9.471 -12.716 -13.305 1.00 95.38 195 LYS A C 1
ATOM 1535 O O . LYS A 1 195 ? 8.868 -13.321 -14.188 1.00 95.38 195 LYS A O 1
ATOM 1540 N N . ILE A 1 196 ? 9.594 -11.390 -13.303 1.00 96.62 196 ILE A N 1
ATOM 1541 C CA . ILE A 1 196 ? 9.110 -10.542 -14.388 1.00 96.62 196 ILE A CA 1
ATOM 1542 C C . ILE A 1 196 ? 10.109 -10.612 -15.545 1.00 96.62 196 ILE A C 1
ATOM 1544 O O . ILE A 1 196 ? 11.294 -10.322 -15.387 1.00 96.62 196 ILE A O 1
ATOM 1548 N N . ILE A 1 197 ? 9.611 -10.976 -16.726 1.00 95.56 197 ILE A N 1
ATOM 1549 C CA . ILE A 1 197 ? 10.409 -11.019 -17.956 1.00 95.56 197 ILE A CA 1
ATOM 1550 C C . ILE A 1 197 ? 10.957 -9.618 -18.257 1.00 95.56 197 ILE A C 1
ATOM 1552 O O . ILE A 1 197 ? 10.226 -8.625 -18.163 1.00 95.56 197 ILE A O 1
ATOM 1556 N N . ASP A 1 198 ? 12.244 -9.565 -18.608 1.00 96.19 198 ASP A N 1
ATOM 1557 C CA . ASP A 1 198 ? 13.003 -8.352 -18.929 1.00 96.19 198 ASP A CA 1
ATOM 1558 C C . ASP A 1 198 ? 12.991 -7.286 -17.825 1.00 96.19 198 ASP A C 1
ATOM 1560 O O . ASP A 1 198 ? 13.051 -6.086 -18.105 1.00 96.19 198 ASP A O 1
ATOM 1564 N N . ILE A 1 199 ? 12.930 -7.713 -16.555 1.00 97.38 199 ILE A N 1
ATOM 1565 C CA . ILE A 1 199 ? 12.832 -6.809 -15.401 1.00 97.38 199 ILE A CA 1
ATOM 1566 C C . ILE A 1 199 ? 13.889 -5.698 -15.413 1.00 97.38 199 ILE A C 1
ATOM 1568 O O . ILE A 1 199 ? 13.543 -4.545 -15.172 1.00 97.38 199 ILE A O 1
ATOM 1572 N N . ASP A 1 200 ? 15.138 -6.016 -15.762 1.00 95.94 200 ASP A N 1
ATOM 1573 C CA . ASP A 1 200 ? 16.251 -5.059 -15.792 1.00 95.94 200 ASP A CA 1
ATOM 1574 C C . ASP A 1 200 ? 16.035 -3.936 -16.818 1.00 95.94 200 ASP A C 1
ATOM 1576 O O . ASP A 1 200 ? 16.118 -2.751 -16.487 1.00 95.94 200 ASP A O 1
ATOM 1580 N N . SER A 1 201 ? 15.644 -4.288 -18.048 1.00 95.94 201 SER A N 1
ATOM 1581 C CA . SER A 1 201 ? 15.321 -3.286 -19.072 1.00 95.94 201 SER A CA 1
ATOM 1582 C C . SER A 1 201 ? 14.065 -2.495 -18.716 1.00 95.94 201 SER A C 1
ATOM 1584 O O . SER A 1 201 ? 14.039 -1.275 -18.898 1.00 95.94 201 SER A O 1
ATOM 1586 N N . LYS A 1 202 ? 13.034 -3.155 -18.167 1.00 97.75 202 LYS A N 1
ATOM 1587 C CA . LYS A 1 202 ? 11.804 -2.477 -17.745 1.00 97.75 202 LYS A CA 1
ATOM 1588 C C . LYS A 1 202 ? 12.088 -1.430 -16.673 1.00 97.75 202 LYS A C 1
ATOM 1590 O O . LYS A 1 202 ? 11.762 -0.258 -16.868 1.00 97.75 202 LYS A O 1
ATOM 1595 N N . ILE A 1 203 ? 12.722 -1.819 -15.565 1.00 97.19 203 ILE A N 1
ATOM 1596 C CA . ILE A 1 203 ? 13.003 -0.882 -14.474 1.00 97.19 203 ILE A CA 1
ATOM 1597 C C . ILE A 1 203 ? 13.995 0.200 -14.904 1.00 97.19 203 ILE A C 1
ATOM 1599 O O . ILE A 1 203 ? 13.844 1.346 -14.487 1.00 97.19 203 ILE A O 1
ATOM 1603 N N . GLY A 1 204 ? 14.958 -0.122 -15.775 1.00 95.62 204 GLY A N 1
ATOM 1604 C CA . GLY A 1 204 ? 15.908 0.843 -16.323 1.00 95.62 204 GLY A CA 1
ATOM 1605 C C . GLY A 1 204 ? 15.212 2.001 -17.042 1.00 95.62 204 GLY A C 1
ATOM 1606 O O . GLY A 1 204 ? 15.439 3.162 -16.696 1.00 95.62 204 GLY A O 1
ATOM 1607 N N . ILE A 1 205 ? 14.303 1.690 -17.972 1.00 96.00 205 ILE A N 1
ATOM 1608 C CA . ILE A 1 205 ? 13.527 2.701 -18.709 1.00 96.00 205 ILE A CA 1
ATOM 1609 C C . ILE A 1 205 ? 12.605 3.480 -17.762 1.00 96.00 205 ILE A C 1
ATOM 1611 O O . ILE A 1 205 ? 12.563 4.711 -17.808 1.00 96.00 205 ILE A O 1
ATOM 1615 N N . ILE A 1 206 ? 11.883 2.788 -16.873 1.00 96.75 206 ILE A N 1
ATOM 1616 C CA . ILE A 1 206 ? 10.955 3.434 -15.931 1.00 96.75 206 ILE A CA 1
ATOM 1617 C C . ILE A 1 206 ? 11.714 4.388 -14.986 1.00 96.75 206 ILE A C 1
ATOM 1619 O O . ILE A 1 206 ? 11.248 5.496 -14.712 1.00 96.75 206 ILE A O 1
ATOM 1623 N N . TYR A 1 207 ? 12.912 4.015 -14.528 1.00 95.56 207 TYR A N 1
ATOM 1624 C CA . TYR A 1 207 ? 13.753 4.874 -13.692 1.00 95.56 207 TYR A CA 1
ATOM 1625 C C . TYR A 1 207 ? 14.201 6.141 -14.437 1.00 95.56 207 TYR A C 1
ATOM 1627 O O . TYR A 1 207 ? 14.185 7.234 -13.871 1.00 95.56 207 TYR A O 1
ATOM 1635 N N . GLU A 1 208 ? 14.567 6.029 -15.716 1.00 94.12 208 GLU A N 1
ATOM 1636 C CA . GLU A 1 208 ? 14.918 7.191 -16.543 1.00 94.12 208 GLU A CA 1
ATOM 1637 C C . GLU A 1 208 ? 13.735 8.139 -16.750 1.00 94.12 208 GLU A C 1
ATOM 1639 O O . GLU A 1 208 ? 13.904 9.358 -16.644 1.00 94.12 208 GLU A O 1
ATOM 1644 N N . LEU A 1 209 ? 12.533 7.592 -16.966 1.00 95.00 209 LEU A N 1
ATOM 1645 C CA . LEU A 1 209 ? 11.298 8.377 -17.000 1.00 95.00 209 LEU A CA 1
ATOM 1646 C C . LEU A 1 209 ? 11.099 9.141 -15.689 1.00 95.00 209 LEU A C 1
ATOM 1648 O O . LEU A 1 209 ? 10.829 10.341 -15.715 1.00 95.00 209 LEU A O 1
ATOM 1652 N N . ARG A 1 210 ? 11.310 8.483 -14.541 1.00 94.25 210 ARG A N 1
ATOM 1653 C CA . ARG A 1 210 ? 11.233 9.127 -13.223 1.00 94.25 210 ARG A CA 1
ATOM 1654 C C . ARG A 1 210 ? 12.242 10.250 -13.068 1.00 94.25 210 ARG A C 1
ATOM 1656 O O . ARG A 1 210 ? 11.873 11.304 -12.560 1.00 94.25 210 ARG A O 1
ATOM 1663 N N . CYS A 1 211 ? 13.493 10.052 -13.478 1.00 93.19 211 CYS A N 1
ATOM 1664 C CA . CYS A 1 211 ? 14.513 11.099 -13.413 1.00 93.19 211 CYS A CA 1
ATOM 1665 C C . CYS A 1 211 ? 14.078 12.342 -14.188 1.00 93.19 211 CYS A C 1
ATOM 1667 O O . CYS A 1 211 ? 13.995 13.417 -13.600 1.00 93.19 211 CYS A O 1
ATOM 1669 N N . LYS A 1 212 ? 13.732 12.185 -15.467 1.00 94.19 212 LYS A N 1
ATOM 1670 C CA . LYS A 1 212 ? 13.313 13.308 -16.314 1.00 94.19 212 LYS A CA 1
ATOM 1671 C C . LYS A 1 212 ? 12.072 14.008 -15.765 1.00 94.19 212 LYS A C 1
ATOM 1673 O O . LYS A 1 212 ? 12.006 15.231 -15.741 1.00 94.19 212 LYS A O 1
ATOM 1678 N N . PHE A 1 213 ? 11.110 13.235 -15.269 1.00 93.56 213 PHE A N 1
ATOM 1679 C CA . PHE A 1 213 ? 9.878 13.772 -14.706 1.00 93.56 213 PHE A CA 1
ATOM 1680 C C . PHE A 1 213 ? 10.109 14.575 -13.417 1.00 93.56 213 PHE A C 1
ATOM 1682 O O . PHE A 1 213 ? 9.638 15.701 -13.289 1.00 93.56 213 PHE A O 1
ATOM 1689 N N . VAL A 1 214 ? 10.862 14.024 -12.460 1.00 91.19 214 VAL A N 1
ATOM 1690 C CA . VAL A 1 214 ? 11.126 14.673 -11.162 1.00 91.19 214 VAL A CA 1
ATOM 1691 C C . VAL A 1 214 ? 12.028 15.900 -11.309 1.00 91.19 214 VAL A C 1
ATOM 1693 O O . VAL A 1 214 ? 11.858 16.865 -10.567 1.00 91.19 214 VAL A O 1
ATOM 1696 N N . HIS A 1 215 ? 12.966 15.885 -12.258 1.00 90.88 215 HIS A N 1
ATOM 1697 C CA . HIS A 1 215 ? 13.842 17.028 -12.532 1.00 90.88 215 HIS A CA 1
ATOM 1698 C C . HIS A 1 215 ? 13.189 18.113 -13.402 1.00 90.88 215 HIS A C 1
ATOM 1700 O O . HIS A 1 215 ? 13.762 19.188 -13.546 1.00 90.88 215 HIS A O 1
ATOM 1706 N N . GLY A 1 216 ? 11.972 17.875 -13.906 1.00 90.31 216 GLY A N 1
ATOM 1707 C CA . GLY A 1 216 ? 11.205 18.857 -14.674 1.00 90.31 216 GLY A CA 1
ATOM 1708 C C . GLY A 1 216 ? 11.559 18.922 -16.161 1.00 90.31 216 GLY A C 1
ATOM 1709 O O . GLY A 1 216 ? 11.112 19.842 -16.838 1.00 90.31 216 GLY A O 1
ATOM 1710 N N . ASP A 1 217 ? 12.311 17.947 -16.681 1.00 93.06 217 ASP A N 1
ATOM 1711 C CA . ASP A 1 217 ? 12.656 17.856 -18.107 1.00 93.06 217 ASP A CA 1
ATOM 1712 C C . ASP A 1 217 ? 11.432 17.517 -18.975 1.00 93.06 217 ASP A C 1
ATOM 1714 O O . ASP A 1 217 ? 11.408 17.802 -20.171 1.00 93.06 217 ASP A O 1
ATOM 1718 N N . ILE A 1 218 ? 10.423 16.872 -18.380 1.00 92.31 218 ILE A N 1
ATOM 1719 C CA . ILE A 1 218 ? 9.140 16.533 -19.006 1.00 92.31 218 ILE A CA 1
ATOM 1720 C C . ILE A 1 218 ? 7.992 16.883 -18.053 1.00 92.31 218 ILE A C 1
ATOM 1722 O O . ILE A 1 218 ? 8.114 16.711 -16.838 1.00 92.31 218 ILE A O 1
ATOM 1726 N N . SER A 1 219 ? 6.865 17.355 -18.591 1.00 87.81 219 SER A N 1
ATOM 1727 C CA . SER A 1 219 ? 5.669 17.702 -17.807 1.00 87.81 219 SER A CA 1
ATOM 1728 C C . SER A 1 219 ? 4.643 16.565 -17.757 1.00 87.81 219 SER A C 1
ATOM 1730 O O . SER A 1 219 ? 3.876 16.474 -16.795 1.00 87.81 219 SER A O 1
ATOM 1732 N N . SER A 1 220 ? 4.679 15.656 -18.736 1.00 90.06 220 SER A N 1
ATOM 1733 C CA . SER A 1 220 ? 3.997 14.362 -18.736 1.00 90.06 220 SER A CA 1
ATOM 1734 C C . SER A 1 220 ? 4.972 13.228 -19.062 1.00 90.06 220 SER A C 1
ATOM 1736 O O . SER A 1 220 ? 5.907 13.387 -19.844 1.00 90.06 220 SER A O 1
ATOM 1738 N N . LEU A 1 221 ? 4.734 12.038 -18.501 1.00 91.12 221 LEU A N 1
ATOM 1739 C CA . LEU A 1 221 ? 5.534 10.844 -18.807 1.00 91.12 221 LEU A CA 1
ATOM 1740 C C . LEU A 1 221 ? 5.473 10.479 -20.297 1.00 91.12 221 LEU A C 1
ATOM 1742 O O . LEU A 1 221 ? 6.471 10.033 -20.856 1.00 91.12 221 LEU A O 1
ATOM 1746 N N . SER A 1 222 ? 4.326 10.721 -20.939 1.00 92.56 222 SER A N 1
ATOM 1747 C CA . SER A 1 222 ? 4.105 10.475 -22.369 1.00 92.56 222 SER A CA 1
ATOM 1748 C C . SER A 1 222 ? 4.962 11.339 -23.293 1.00 92.56 222 SER A C 1
ATOM 1750 O O . SER A 1 222 ? 5.121 10.985 -24.456 1.00 92.56 222 SER A O 1
ATOM 1752 N N . ASP A 1 223 ? 5.509 12.451 -22.795 1.00 90.94 223 ASP A N 1
ATOM 1753 C CA . ASP A 1 223 ? 6.300 13.392 -23.599 1.00 90.94 223 ASP A CA 1
ATOM 1754 C C . ASP A 1 223 ? 7.718 12.867 -23.861 1.00 90.94 223 ASP A C 1
ATOM 1756 O O . ASP A 1 223 ? 8.503 13.476 -24.585 1.00 90.94 223 ASP A O 1
ATOM 1760 N N . ASN A 1 224 ? 8.072 11.735 -23.253 1.00 93.44 224 ASN A N 1
ATOM 1761 C CA . ASN A 1 224 ? 9.362 11.105 -23.419 1.00 93.44 224 ASN A CA 1
ATOM 1762 C C . ASN A 1 224 ? 9.314 9.932 -24.398 1.00 93.44 224 ASN A C 1
ATOM 1764 O O . ASN A 1 224 ? 8.528 9.002 -24.218 1.00 93.44 224 ASN A O 1
ATOM 1768 N N . ASP A 1 225 ? 10.263 9.879 -25.334 1.00 92.75 225 ASP A N 1
ATOM 1769 C CA . ASP A 1 225 ? 10.411 8.739 -26.249 1.00 92.75 225 ASP A CA 1
ATOM 1770 C C . ASP A 1 225 ? 10.549 7.393 -25.523 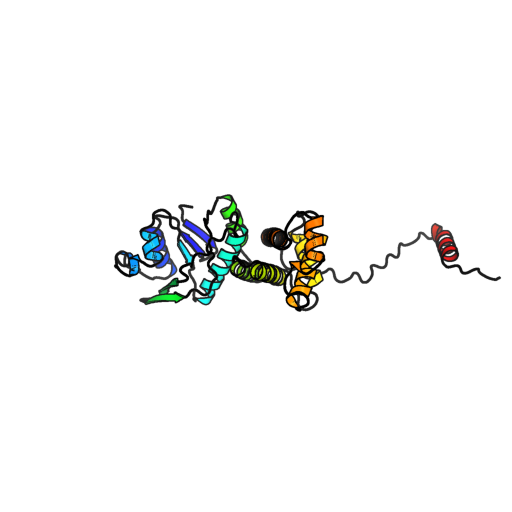1.00 92.75 225 ASP A C 1
ATOM 1772 O O . ASP A 1 225 ? 10.123 6.363 -26.045 1.00 92.75 225 ASP A O 1
ATOM 1776 N N . GLY A 1 226 ? 11.123 7.381 -24.313 1.00 92.75 226 GLY A N 1
ATOM 1777 C CA . GLY A 1 226 ? 11.232 6.179 -23.485 1.00 92.75 226 GLY A CA 1
ATOM 1778 C C . GLY A 1 226 ? 9.873 5.578 -23.119 1.00 92.75 226 GLY A C 1
ATOM 1779 O O . GLY A 1 226 ? 9.742 4.358 -23.082 1.00 92.75 226 GLY A O 1
ATOM 1780 N N . TYR A 1 227 ? 8.845 6.409 -22.927 1.00 95.44 227 TYR A N 1
ATOM 1781 C CA . TYR A 1 227 ? 7.489 5.962 -22.611 1.00 95.44 227 TYR A CA 1
ATOM 1782 C C . TYR A 1 227 ? 6.868 5.219 -23.793 1.00 95.44 227 TYR A C 1
ATOM 1784 O O . TYR A 1 227 ? 6.360 4.110 -23.638 1.00 95.44 227 TYR A O 1
ATOM 1792 N N . ARG A 1 228 ? 6.972 5.797 -24.996 1.00 94.00 228 ARG A N 1
ATOM 1793 C CA . ARG A 1 228 ? 6.488 5.159 -26.225 1.00 94.00 228 ARG A CA 1
ATOM 1794 C C . ARG A 1 228 ? 7.251 3.868 -26.521 1.00 94.00 228 ARG A C 1
ATOM 1796 O O . ARG A 1 228 ? 6.626 2.838 -26.730 1.00 94.00 228 ARG A O 1
ATOM 1803 N N . LYS A 1 229 ? 8.587 3.901 -26.452 1.00 94.56 229 LYS A N 1
ATOM 1804 C CA . LYS A 1 229 ? 9.441 2.718 -26.660 1.00 94.56 229 LYS A CA 1
ATOM 1805 C C . LYS A 1 229 ? 9.107 1.580 -25.700 1.00 94.56 229 LYS A C 1
ATOM 1807 O O . LYS A 1 229 ? 9.150 0.420 -26.100 1.00 94.56 229 LYS A O 1
ATOM 1812 N N . PHE A 1 230 ? 8.772 1.899 -24.451 1.00 97.50 230 PHE A N 1
ATOM 1813 C CA . PHE A 1 230 ? 8.335 0.906 -23.477 1.00 97.50 230 PHE A CA 1
ATOM 1814 C C . PHE A 1 230 ? 7.041 0.217 -23.926 1.00 97.50 230 PHE A C 1
ATOM 1816 O O . PHE A 1 230 ? 6.983 -1.009 -23.947 1.00 97.50 230 PHE A O 1
ATOM 1823 N N . ILE A 1 231 ? 6.026 0.987 -24.333 1.00 97.25 231 ILE A N 1
ATOM 1824 C CA . ILE A 1 231 ? 4.756 0.432 -24.828 1.00 97.25 231 ILE A CA 1
ATOM 1825 C C . ILE A 1 231 ? 4.985 -0.403 -26.090 1.00 97.25 231 ILE A C 1
ATOM 1827 O O . ILE A 1 231 ? 4.472 -1.513 -26.175 1.00 97.25 231 ILE A O 1
ATOM 1831 N N . ASP A 1 232 ? 5.790 0.088 -27.032 1.00 96.19 232 ASP A N 1
ATOM 1832 C CA . ASP A 1 232 ? 6.092 -0.625 -28.277 1.00 96.19 232 ASP A CA 1
ATOM 1833 C C . ASP A 1 232 ? 6.814 -1.962 -28.011 1.00 96.19 232 ASP A C 1
ATOM 1835 O O . ASP A 1 232 ? 6.590 -2.937 -28.725 1.00 96.19 232 ASP A O 1
ATOM 1839 N N . SER A 1 233 ? 7.653 -2.028 -26.969 1.00 96.81 233 SER A N 1
ATOM 1840 C CA . SER A 1 233 ? 8.430 -3.230 -26.622 1.00 96.81 233 SER A CA 1
ATOM 1841 C C . SER A 1 233 ? 7.654 -4.228 -25.758 1.00 96.81 233 SER A C 1
ATOM 1843 O O . SER A 1 233 ? 7.826 -5.434 -25.914 1.00 96.81 233 SER A O 1
ATOM 1845 N N . TYR A 1 234 ? 6.822 -3.746 -24.829 1.00 97.00 234 TYR A N 1
ATOM 1846 C CA . TYR A 1 234 ? 6.203 -4.583 -23.791 1.00 97.00 234 TYR A CA 1
ATOM 1847 C C . TYR A 1 234 ? 4.673 -4.637 -23.849 1.00 97.00 234 TYR A C 1
ATOM 1849 O O . TYR A 1 234 ? 4.067 -5.385 -23.086 1.00 97.00 234 TYR A O 1
ATOM 1857 N N . GLY A 1 235 ? 4.033 -3.846 -24.712 1.00 96.19 235 GLY A N 1
ATOM 1858 C CA . GLY A 1 235 ? 2.580 -3.832 -24.902 1.00 96.19 235 GLY A CA 1
ATOM 1859 C C . GLY A 1 235 ? 1.771 -3.294 -23.716 1.00 96.19 235 GLY A C 1
ATOM 1860 O O . GLY A 1 235 ? 0.553 -3.456 -23.694 1.00 96.19 235 GLY A O 1
ATOM 1861 N N . VAL A 1 236 ? 2.415 -2.670 -22.724 1.00 96.00 236 VAL A N 1
ATOM 1862 C CA . VAL A 1 236 ? 1.774 -2.219 -21.480 1.00 96.00 236 VAL A CA 1
ATOM 1863 C C . VAL A 1 236 ? 2.259 -0.829 -21.063 1.00 96.00 236 VAL A C 1
ATOM 1865 O O . VAL A 1 236 ? 3.401 -0.449 -21.315 1.00 96.00 236 VAL A O 1
ATOM 1868 N N . ASP A 1 237 ? 1.373 -0.066 -20.420 1.00 95.19 237 ASP A N 1
ATOM 1869 C CA . ASP A 1 237 ? 1.669 1.249 -19.838 1.00 95.19 237 ASP A CA 1
ATOM 1870 C C . ASP A 1 237 ? 2.776 1.118 -18.757 1.00 95.19 237 ASP A C 1
ATOM 1872 O O . ASP A 1 237 ? 2.664 0.261 -17.871 1.00 95.19 237 ASP A O 1
ATOM 1876 N N . PRO A 1 238 ? 3.838 1.952 -18.783 1.00 95.44 238 PRO A N 1
ATOM 1877 C CA . PRO A 1 238 ? 4.933 1.900 -17.809 1.00 95.44 238 PRO A CA 1
ATOM 1878 C C . PRO A 1 238 ? 4.488 2.023 -16.349 1.00 95.44 238 PRO A C 1
ATOM 1880 O O . PRO A 1 238 ? 5.116 1.441 -15.469 1.00 95.44 238 PRO A O 1
ATOM 1883 N N . ILE A 1 239 ? 3.408 2.760 -16.071 1.00 95.00 239 ILE A N 1
ATOM 1884 C CA . ILE A 1 239 ? 2.866 2.941 -14.718 1.00 95.00 239 ILE A CA 1
ATOM 1885 C C . ILE A 1 239 ? 2.178 1.655 -14.249 1.00 95.00 239 ILE A C 1
ATOM 1887 O O . ILE A 1 239 ? 2.276 1.283 -13.081 1.00 95.00 239 ILE A O 1
ATOM 1891 N N . VAL A 1 240 ? 1.499 0.953 -15.161 1.00 94.56 240 VAL A N 1
ATOM 1892 C CA . VAL A 1 240 ? 0.905 -0.362 -14.872 1.00 94.56 240 VAL A CA 1
ATOM 1893 C C . VAL A 1 240 ? 2.013 -1.376 -14.599 1.00 94.56 240 VAL A C 1
ATOM 1895 O O . VAL A 1 240 ? 1.981 -2.047 -13.570 1.00 94.56 240 VAL A O 1
ATOM 1898 N N . SER A 1 241 ? 3.048 -1.410 -15.446 1.00 96.81 241 SER A N 1
ATOM 1899 C CA . SER A 1 241 ? 4.195 -2.297 -15.230 1.00 96.81 241 SER A CA 1
ATOM 1900 C C . SER A 1 241 ? 4.954 -1.967 -13.940 1.00 96.81 241 SER A C 1
ATOM 1902 O O . SER A 1 241 ? 5.383 -2.886 -13.250 1.00 96.81 241 SER A O 1
ATOM 1904 N N . LEU A 1 242 ? 5.105 -0.688 -13.578 1.00 97.62 242 LEU A N 1
ATOM 1905 C CA . LEU A 1 242 ? 5.731 -0.281 -12.316 1.00 97.62 242 LEU A CA 1
ATOM 1906 C C . LEU A 1 242 ? 4.962 -0.811 -11.103 1.00 97.62 242 LEU A C 1
ATOM 1908 O O . LEU A 1 242 ? 5.578 -1.246 -10.133 1.00 97.62 242 LEU A O 1
ATOM 1912 N N . PHE A 1 243 ? 3.631 -0.806 -11.154 1.00 97.44 243 PHE A N 1
ATOM 1913 C CA . PHE A 1 243 ? 2.815 -1.345 -10.073 1.00 97.44 243 PHE A CA 1
ATOM 1914 C C . PHE A 1 243 ? 2.979 -2.864 -9.916 1.00 97.44 243 PHE A C 1
ATOM 1916 O O . PHE A 1 243 ? 3.121 -3.346 -8.793 1.00 97.44 243 PHE A O 1
ATOM 1923 N N . GLU A 1 244 ? 3.021 -3.613 -11.022 1.00 96.88 244 GLU A N 1
ATOM 1924 C CA . GLU A 1 244 ? 3.304 -5.058 -11.008 1.00 96.88 244 GLU A CA 1
ATOM 1925 C C . GLU A 1 244 ? 4.688 -5.355 -10.422 1.00 96.88 244 GLU A C 1
ATOM 1927 O O . GLU A 1 244 ? 4.831 -6.215 -9.552 1.00 96.88 244 GLU A O 1
ATOM 1932 N N . ILE A 1 245 ? 5.696 -4.586 -10.843 1.00 98.31 245 ILE A N 1
ATOM 1933 C CA . ILE A 1 245 ? 7.057 -4.665 -10.307 1.00 98.31 245 ILE A CA 1
ATOM 1934 C C . ILE A 1 245 ? 7.056 -4.393 -8.802 1.00 98.31 245 ILE A C 1
ATOM 1936 O O . ILE A 1 245 ? 7.624 -5.165 -8.035 1.00 98.31 245 ILE A O 1
ATOM 1940 N N . LEU A 1 246 ? 6.398 -3.318 -8.363 1.00 98.19 246 LEU A N 1
ATOM 1941 C CA . LEU A 1 246 ? 6.322 -2.950 -6.953 1.00 98.19 246 LEU A CA 1
ATOM 1942 C C . LEU A 1 246 ? 5.647 -4.041 -6.115 1.00 98.19 246 LEU A C 1
ATOM 1944 O O . LEU A 1 246 ? 6.117 -4.338 -5.017 1.00 98.19 246 LEU A O 1
ATOM 1948 N N . LYS A 1 247 ? 4.581 -4.657 -6.635 1.00 97.19 247 LYS A N 1
ATOM 1949 C CA . LYS A 1 247 ? 3.892 -5.774 -5.983 1.00 97.19 247 LYS A CA 1
ATOM 1950 C C . LYS A 1 247 ? 4.827 -6.962 -5.770 1.00 97.19 247 LYS A C 1
ATOM 1952 O O . LYS A 1 247 ? 4.915 -7.452 -4.646 1.00 97.19 247 LYS A O 1
ATOM 1957 N N . GLU A 1 248 ? 5.561 -7.386 -6.798 1.00 97.44 248 GLU A N 1
ATOM 1958 C CA . GLU A 1 248 ? 6.546 -8.468 -6.659 1.00 97.44 248 GLU A CA 1
ATOM 1959 C C . GLU A 1 248 ? 7.666 -8.100 -5.679 1.00 97.44 248 GLU A C 1
ATOM 1961 O O . GLU A 1 248 ? 8.002 -8.897 -4.801 1.00 97.44 248 GLU A O 1
ATOM 1966 N N . CYS A 1 249 ? 8.182 -6.871 -5.753 1.00 97.81 249 CYS A N 1
ATOM 1967 C CA . CYS A 1 249 ? 9.189 -6.375 -4.819 1.00 97.81 249 CYS A CA 1
ATOM 1968 C C . CYS A 1 249 ? 8.716 -6.466 -3.365 1.00 97.81 249 CYS A C 1
ATOM 1970 O O . CYS A 1 249 ? 9.427 -7.013 -2.531 1.00 97.81 249 CYS A O 1
ATOM 1972 N N . VAL A 1 250 ? 7.505 -5.992 -3.052 1.00 97.38 250 VAL A N 1
ATOM 1973 C CA . VAL A 1 250 ? 6.956 -6.047 -1.687 1.00 97.38 250 VAL A CA 1
ATOM 1974 C C . VAL A 1 250 ? 6.757 -7.490 -1.217 1.00 97.38 250 VAL A C 1
ATOM 1976 O O . VAL A 1 250 ? 7.084 -7.819 -0.079 1.00 97.38 250 VAL A O 1
ATOM 1979 N N . LEU A 1 251 ? 6.267 -8.375 -2.088 1.00 95.69 251 LEU A N 1
ATOM 1980 C CA . LEU A 1 251 ? 6.022 -9.779 -1.748 1.00 95.69 251 LEU A CA 1
ATOM 1981 C C . LEU A 1 251 ? 7.301 -10.585 -1.502 1.00 95.69 251 LEU A C 1
ATOM 1983 O O . LEU A 1 251 ? 7.246 -11.597 -0.796 1.00 95.69 251 LEU A O 1
ATOM 1987 N N . ASN A 1 252 ? 8.417 -10.179 -2.100 1.00 95.75 252 ASN A N 1
ATOM 1988 C CA . ASN A 1 252 ? 9.691 -10.894 -2.035 1.00 95.75 252 ASN A CA 1
ATOM 1989 C C . ASN A 1 252 ? 10.783 -10.095 -1.305 1.00 95.75 252 ASN A C 1
ATOM 1991 O O . ASN A 1 252 ? 11.937 -10.521 -1.285 1.00 95.75 252 ASN A O 1
ATOM 1995 N N . TYR A 1 253 ? 10.430 -8.958 -0.696 1.00 94.88 253 TYR A N 1
ATOM 1996 C CA . TYR A 1 253 ? 11.384 -8.051 -0.071 1.00 94.88 253 TYR A CA 1
ATOM 1997 C C . TYR A 1 253 ? 12.183 -8.756 1.024 1.00 94.88 253 TYR A C 1
ATOM 1999 O O . TYR A 1 253 ? 11.643 -9.183 2.045 1.00 94.88 253 TYR A O 1
ATOM 2007 N N . ASN A 1 254 ? 13.498 -8.821 0.824 1.00 86.75 254 ASN A N 1
ATOM 2008 C CA . ASN A 1 254 ? 14.431 -9.451 1.755 1.00 86.75 254 ASN A CA 1
ATOM 2009 C C . ASN A 1 254 ? 15.501 -8.463 2.247 1.00 86.75 254 ASN A C 1
ATOM 2011 O O . ASN A 1 254 ? 16.693 -8.769 2.317 1.00 86.75 254 ASN A O 1
ATOM 2015 N N . GLY A 1 255 ? 15.079 -7.230 2.532 1.00 87.12 255 GLY A N 1
ATOM 2016 C CA . GLY A 1 255 ? 15.956 -6.170 3.017 1.00 87.12 255 GLY A CA 1
ATOM 2017 C C . GLY A 1 255 ? 16.667 -5.394 1.908 1.00 87.12 255 GLY A C 1
ATOM 2018 O O . GLY A 1 255 ? 16.405 -5.545 0.712 1.00 87.12 255 GLY A O 1
ATOM 2019 N N . THR A 1 256 ? 17.591 -4.528 2.318 1.00 82.88 256 THR A N 1
ATOM 2020 C CA . THR A 1 256 ? 18.255 -3.594 1.404 1.00 82.88 256 THR A CA 1
ATOM 2021 C C . THR A 1 256 ? 19.113 -4.312 0.369 1.00 82.88 256 THR A C 1
ATOM 2023 O O . THR A 1 256 ? 19.686 -5.375 0.620 1.00 82.88 256 THR A O 1
ATOM 2026 N N . TYR A 1 257 ? 19.226 -3.711 -0.812 1.00 82.75 257 TYR A N 1
ATOM 2027 C CA . TYR A 1 257 ? 20.197 -4.144 -1.800 1.00 82.75 257 TYR A CA 1
ATOM 2028 C C . TYR A 1 257 ? 21.474 -3.332 -1.622 1.00 82.75 257 TYR A C 1
ATOM 2030 O O . TYR A 1 257 ? 21.486 -2.106 -1.753 1.00 82.75 257 TYR A O 1
ATOM 2038 N N . LYS A 1 258 ? 22.565 -4.022 -1.300 1.00 77.31 258 LYS A N 1
ATOM 2039 C CA . LYS A 1 258 ? 23.897 -3.435 -1.374 1.00 77.31 258 LYS A CA 1
ATOM 2040 C C . LYS A 1 258 ? 24.409 -3.733 -2.765 1.00 77.31 258 LYS A C 1
ATOM 2042 O O . LYS A 1 258 ? 24.635 -4.901 -3.075 1.00 77.31 258 LYS A O 1
ATOM 2047 N N . THR A 1 259 ? 24.608 -2.688 -3.566 1.00 68.94 259 THR A N 1
ATOM 2048 C CA . THR A 1 259 ? 25.392 -2.814 -4.793 1.00 68.94 259 THR A CA 1
ATOM 2049 C C . THR A 1 259 ? 26.675 -3.538 -4.410 1.00 68.94 259 THR A C 1
ATOM 2051 O O . THR A 1 259 ? 27.334 -3.089 -3.459 1.00 68.94 259 THR A O 1
ATOM 2054 N N . PRO A 1 260 ? 27.004 -4.673 -5.053 1.00 67.62 260 PRO A N 1
ATOM 2055 C CA . PRO A 1 260 ? 28.313 -5.270 -4.880 1.00 67.62 260 PRO A CA 1
ATOM 2056 C C . PRO A 1 260 ? 29.312 -4.128 -5.018 1.00 67.62 260 PRO A C 1
ATOM 2058 O O . PRO A 1 260 ? 29.236 -3.387 -6.000 1.00 67.62 260 PRO A O 1
ATOM 2061 N N . LYS A 1 261 ? 30.154 -3.899 -3.995 1.00 54.47 261 LYS A N 1
ATOM 2062 C CA . LYS A 1 261 ? 31.272 -2.961 -4.148 1.00 54.47 261 LYS A CA 1
ATOM 2063 C C . LYS A 1 261 ? 31.898 -3.344 -5.468 1.00 54.47 261 LYS A C 1
ATOM 2065 O O . LYS A 1 261 ? 32.149 -4.541 -5.629 1.00 54.47 261 LYS A O 1
ATOM 2070 N N . ASP A 1 262 ? 32.046 -2.379 -6.376 1.00 45.47 262 ASP A N 1
ATOM 2071 C CA . ASP A 1 262 ? 32.731 -2.606 -7.635 1.00 45.47 262 ASP A CA 1
ATOM 2072 C C . ASP A 1 262 ? 33.886 -3.550 -7.332 1.00 45.47 262 ASP A C 1
ATOM 2074 O O . ASP A 1 262 ? 34.791 -3.220 -6.555 1.00 45.47 262 ASP A O 1
ATOM 2078 N N . VAL A 1 263 ? 33.821 -4.766 -7.872 1.00 42.44 263 VAL A N 1
ATOM 2079 C CA . VAL A 1 263 ? 35.038 -5.527 -8.093 1.00 42.44 263 VAL A CA 1
ATOM 2080 C C . VAL A 1 263 ? 35.709 -4.665 -9.147 1.00 42.44 263 VAL A C 1
ATOM 2082 O O . VAL A 1 263 ? 35.380 -4.787 -10.325 1.00 42.44 263 VAL A O 1
ATOM 2085 N N . GLY A 1 264 ? 36.420 -3.625 -8.688 1.00 40.25 264 GLY A N 1
ATOM 2086 C CA . GLY A 1 264 ? 36.804 -2.476 -9.495 1.00 40.25 264 GLY A CA 1
ATOM 2087 C C . GLY A 1 264 ? 37.454 -3.010 -10.736 1.00 40.25 264 GLY A C 1
ATOM 2088 O O . GLY A 1 264 ? 38.468 -3.664 -10.572 1.00 40.25 264 GLY A O 1
ATOM 2089 N N . LYS A 1 265 ? 36.804 -2.845 -11.903 1.00 40.84 265 LYS A N 1
ATOM 2090 C CA . LYS A 1 265 ? 37.137 -3.564 -13.142 1.00 40.84 265 LYS A CA 1
ATOM 2091 C C . LYS A 1 265 ? 37.756 -4.921 -12.818 1.00 40.84 265 LYS A C 1
ATOM 2093 O O . LYS A 1 265 ? 38.978 -4.985 -12.849 1.00 40.84 265 LYS A O 1
ATOM 2098 N N . ALA A 1 266 ? 36.963 -5.936 -12.446 1.00 40.03 266 ALA A N 1
ATOM 2099 C CA . ALA A 1 266 ? 37.476 -7.291 -12.236 1.00 40.03 266 ALA A CA 1
ATOM 2100 C C . ALA A 1 266 ? 38.578 -7.529 -13.263 1.00 40.03 266 ALA A C 1
ATOM 2102 O O . ALA A 1 266 ? 38.289 -7.505 -14.464 1.00 40.03 266 ALA A O 1
ATOM 2103 N N . ASP A 1 267 ? 39.827 -7.547 -12.787 1.00 44.06 267 ASP A N 1
ATOM 2104 C CA . ASP A 1 267 ? 40.978 -7.670 -13.651 1.00 44.06 267 ASP A CA 1
ATOM 2105 C C . ASP A 1 267 ? 40.753 -9.021 -14.299 1.00 44.06 267 ASP A C 1
ATOM 2107 O O . ASP A 1 267 ? 40.835 -10.063 -13.650 1.00 44.06 267 ASP A O 1
ATOM 2111 N N . ARG A 1 268 ? 40.297 -9.011 -15.553 1.00 45.12 268 ARG A N 1
ATOM 2112 C CA . ARG A 1 268 ? 40.129 -10.227 -16.340 1.00 45.12 268 ARG A CA 1
ATOM 2113 C C . ARG A 1 268 ? 41.527 -10.645 -16.787 1.00 45.12 268 ARG A C 1
ATOM 2115 O O . ARG A 1 268 ? 41.763 -10.862 -17.970 1.00 45.12 268 ARG A O 1
ATOM 2122 N N . SER A 1 269 ? 42.466 -10.714 -15.847 1.00 52.09 269 SER A N 1
ATOM 2123 C CA . SER A 1 269 ? 43.744 -11.363 -16.016 1.00 52.09 269 SER A CA 1
ATOM 2124 C C . SER A 1 269 ? 43.457 -12.857 -15.970 1.00 52.09 269 SER A C 1
ATOM 2126 O O . SER A 1 269 ? 43.358 -13.502 -14.930 1.00 52.09 269 SER A O 1
ATOM 2128 N N . ILE A 1 270 ? 43.230 -13.414 -17.154 1.00 54.28 270 ILE A N 1
ATOM 2129 C CA . ILE A 1 270 ? 43.296 -14.855 -17.337 1.00 54.28 270 ILE A CA 1
ATOM 2130 C C . ILE A 1 270 ? 44.777 -15.209 -17.196 1.00 54.28 270 ILE A C 1
ATOM 2132 O O . ILE A 1 270 ? 45.599 -14.732 -17.979 1.00 54.28 270 ILE A O 1
ATOM 2136 N N . CYS A 1 271 ? 45.134 -16.019 -16.196 1.00 57.41 271 CYS A N 1
ATOM 2137 C CA . CYS A 1 271 ? 46.467 -16.612 -16.136 1.00 57.41 271 CYS A CA 1
ATOM 2138 C C . CYS A 1 271 ? 46.671 -17.458 -17.394 1.00 57.41 271 CYS A C 1
ATOM 2140 O O . CYS A 1 271 ? 46.080 -18.527 -17.535 1.00 57.41 271 CYS A O 1
ATOM 2142 N N . VAL A 1 272 ? 47.498 -16.963 -18.313 1.00 64.50 272 VAL A N 1
ATOM 2143 C CA . VAL A 1 272 ? 47.932 -17.724 -19.481 1.00 64.50 272 VAL A CA 1
ATOM 2144 C C . VAL A 1 272 ? 48.937 -18.768 -18.984 1.00 64.50 272 VAL A C 1
ATOM 2146 O O . VAL A 1 272 ? 49.937 -18.384 -18.374 1.00 64.50 272 VAL A O 1
ATOM 2149 N N . PRO A 1 273 ? 48.699 -20.076 -19.198 1.00 72.81 273 PRO A N 1
ATOM 2150 C CA . PRO A 1 273 ? 49.692 -21.106 -18.909 1.00 72.81 273 PRO A CA 1
ATOM 2151 C C . PRO A 1 273 ? 51.036 -20.757 -19.556 1.00 72.81 273 PRO A C 1
ATOM 2153 O O . PRO A 1 273 ? 51.057 -20.259 -20.682 1.00 72.81 273 PRO A O 1
ATOM 2156 N N . ALA A 1 274 ? 52.155 -21.029 -18.876 1.00 81.25 274 ALA A N 1
ATOM 2157 C CA . ALA A 1 274 ? 53.497 -20.645 -19.342 1.00 81.25 274 ALA A CA 1
ATOM 2158 C C . ALA A 1 274 ? 53.800 -21.115 -20.779 1.00 81.25 274 ALA A C 1
ATOM 2160 O O . ALA A 1 274 ? 54.480 -20.434 -21.541 1.00 81.25 274 ALA A O 1
ATOM 2161 N N . GLU A 1 275 ? 53.226 -22.250 -21.165 1.00 79.94 275 GLU A N 1
ATOM 2162 C CA . GLU A 1 275 ? 53.332 -22.864 -22.491 1.00 79.94 275 GLU A CA 1
ATOM 2163 C C . GLU A 1 275 ? 52.646 -22.046 -23.602 1.00 79.94 275 GLU A C 1
ATOM 2165 O O . GLU A 1 275 ? 53.042 -22.114 -24.764 1.00 79.94 275 GLU A O 1
ATOM 2170 N N . LEU A 1 276 ? 51.627 -21.256 -23.253 1.00 70.81 276 LEU A N 1
ATOM 2171 C CA . LEU A 1 276 ? 50.813 -20.470 -24.184 1.00 70.81 276 LEU A CA 1
ATOM 2172 C C . LEU A 1 276 ? 51.226 -18.991 -24.246 1.00 70.81 276 LEU A C 1
ATOM 2174 O O . LEU A 1 276 ? 50.826 -18.290 -25.179 1.00 70.81 276 LEU A O 1
ATOM 2178 N N . LEU A 1 277 ? 52.062 -18.521 -23.312 1.00 78.12 277 LEU A N 1
ATOM 2179 C CA . LEU A 1 277 ? 52.565 -17.141 -23.272 1.00 78.12 277 LEU A CA 1
ATOM 2180 C C . LEU A 1 277 ? 53.185 -16.684 -24.610 1.00 78.12 277 LEU A C 1
ATOM 2182 O O . LEU A 1 277 ? 52.753 -15.653 -25.127 1.00 78.12 277 LEU A O 1
ATOM 2186 N N . PRO A 1 278 ? 54.086 -17.455 -25.256 1.00 83.75 278 PRO A N 1
ATOM 2187 C CA . PRO A 1 278 ? 54.715 -17.032 -26.512 1.00 83.75 278 PRO A CA 1
ATOM 2188 C C . PRO A 1 278 ? 53.742 -16.912 -27.698 1.00 83.75 278 PRO A C 1
ATOM 2190 O O . PRO A 1 278 ? 54.039 -16.251 -28.697 1.00 83.75 278 PRO A O 1
ATOM 2193 N N . ALA A 1 279 ? 52.604 -17.610 -27.649 1.00 78.75 279 ALA A N 1
ATOM 2194 C CA . ALA A 1 279 ? 51.568 -17.532 -28.679 1.00 78.75 279 ALA A CA 1
ATOM 2195 C C . ALA A 1 279 ? 50.672 -16.305 -28.462 1.00 78.75 279 ALA A C 1
ATOM 2197 O O . ALA A 1 279 ? 50.390 -15.571 -29.409 1.00 78.75 279 ALA A O 1
ATOM 2198 N N . VAL A 1 280 ? 50.295 -16.044 -27.208 1.00 78.19 280 VAL A N 1
ATOM 2199 C CA . VAL A 1 280 ? 49.486 -14.880 -26.832 1.00 78.19 280 VAL A CA 1
ATOM 2200 C C . VAL A 1 280 ? 50.254 -13.575 -27.058 1.00 78.19 280 VAL A C 1
ATOM 2202 O O . VAL A 1 280 ? 49.700 -12.640 -27.629 1.00 78.19 280 VAL A O 1
ATOM 2205 N N . GLU A 1 281 ? 51.544 -13.517 -26.713 1.00 83.19 281 GLU A N 1
ATOM 2206 C CA . GLU A 1 281 ? 52.391 -12.342 -26.969 1.00 83.19 281 GLU A CA 1
ATOM 2207 C C . GLU A 1 281 ? 52.519 -12.021 -28.465 1.00 83.19 281 GLU A C 1
ATOM 2209 O O . GLU A 1 281 ? 52.465 -10.853 -28.851 1.00 83.19 281 GLU A O 1
ATOM 2214 N N . ARG A 1 282 ? 52.631 -13.048 -29.322 1.00 77.25 282 ARG A N 1
ATOM 2215 C CA . ARG A 1 282 ? 52.638 -12.872 -30.785 1.00 77.25 282 ARG A CA 1
ATOM 2216 C C . ARG A 1 282 ? 51.315 -12.321 -31.300 1.00 77.25 282 ARG A C 1
ATOM 2218 O O . ARG A 1 282 ? 51.329 -11.348 -32.047 1.00 77.25 282 ARG A O 1
ATOM 2225 N N . MET A 1 283 ? 50.193 -12.880 -30.848 1.00 77.50 283 MET A N 1
ATOM 2226 C CA . MET A 1 283 ? 48.859 -12.379 -31.193 1.00 77.50 283 MET A CA 1
ATOM 2227 C C . MET A 1 283 ? 48.678 -10.911 -30.793 1.00 77.50 283 MET A C 1
ATOM 2229 O O . MET A 1 283 ? 48.158 -10.117 -31.573 1.00 77.50 283 MET A O 1
ATOM 2233 N N . ILE A 1 284 ? 49.128 -10.533 -29.592 1.00 76.38 284 ILE A N 1
ATOM 2234 C CA . ILE A 1 284 ? 49.057 -9.148 -29.113 1.00 76.38 284 ILE A CA 1
ATOM 2235 C C . ILE A 1 284 ? 49.937 -8.235 -29.974 1.00 76.38 284 ILE A C 1
ATOM 2237 O O . ILE A 1 284 ? 49.494 -7.149 -30.346 1.00 76.38 284 ILE A O 1
ATOM 2241 N N . ALA A 1 285 ? 51.154 -8.661 -30.320 1.00 74.88 285 ALA A N 1
ATOM 2242 C CA . ALA A 1 285 ? 52.069 -7.894 -31.167 1.00 74.88 285 ALA A CA 1
ATOM 2243 C C . ALA A 1 285 ? 51.522 -7.684 -32.593 1.00 74.88 285 ALA A C 1
ATOM 2245 O O . ALA A 1 285 ? 51.636 -6.587 -33.138 1.00 74.88 285 ALA A O 1
ATOM 2246 N N . GLU A 1 286 ? 50.876 -8.700 -33.172 1.00 74.00 286 GLU A N 1
ATOM 2247 C CA . GLU A 1 286 ? 50.195 -8.606 -34.470 1.00 74.00 286 GLU A CA 1
ATOM 2248 C C . GLU A 1 286 ? 49.015 -7.624 -34.424 1.00 74.00 286 GLU A C 1
ATOM 2250 O O . GLU A 1 286 ? 48.861 -6.799 -35.324 1.00 74.00 286 GLU A O 1
ATOM 2255 N N . TYR A 1 287 ? 48.227 -7.649 -33.345 1.00 64.12 287 TYR A N 1
ATOM 2256 C CA . TYR A 1 287 ? 47.081 -6.752 -33.165 1.00 64.12 287 TYR A CA 1
ATOM 2257 C C . TYR A 1 287 ? 47.466 -5.299 -32.865 1.00 64.12 287 TYR A C 1
ATOM 2259 O O . TYR A 1 287 ? 46.737 -4.377 -33.225 1.00 64.12 287 TYR A O 1
ATOM 2267 N N . SER A 1 288 ? 48.594 -5.080 -32.189 1.00 64.31 288 SER A N 1
ATOM 2268 C CA . SER A 1 288 ? 49.054 -3.744 -31.783 1.00 64.31 288 SER A CA 1
ATOM 2269 C C . SER A 1 288 ? 49.866 -3.017 -32.862 1.00 64.31 288 SER A C 1
ATOM 2271 O O . SER A 1 288 ? 50.259 -1.870 -32.662 1.00 64.31 288 SER A O 1
ATOM 2273 N N . GLY A 1 289 ? 50.084 -3.639 -34.028 1.00 57.62 289 GLY A N 1
ATOM 2274 C CA . GLY A 1 289 ? 50.680 -2.992 -35.201 1.00 57.62 289 GLY A CA 1
ATOM 2275 C C . GLY A 1 289 ? 52.154 -2.595 -35.051 1.00 57.62 289 GLY A C 1
ATOM 2276 O O . GLY A 1 289 ? 52.697 -1.919 -35.926 1.00 57.62 289 GLY A O 1
ATOM 2277 N N . VAL A 1 290 ? 52.834 -3.012 -33.979 1.00 53.72 290 VAL A N 1
ATOM 2278 C CA . VAL A 1 290 ? 54.248 -2.688 -33.765 1.00 53.72 290 VAL A CA 1
ATOM 2279 C C . VAL A 1 290 ? 55.113 -3.682 -34.539 1.00 53.72 290 VAL A C 1
ATOM 2281 O O . VAL A 1 290 ? 55.464 -4.756 -34.052 1.00 53.72 290 VAL A O 1
ATOM 2284 N N . LYS A 1 291 ? 55.501 -3.311 -35.764 1.00 48.97 291 LYS A N 1
ATOM 2285 C CA . LYS A 1 291 ? 56.633 -3.948 -36.449 1.00 48.97 291 LYS A CA 1
ATOM 2286 C C . LYS A 1 291 ? 57.895 -3.710 -35.616 1.00 48.97 291 LYS A C 1
ATOM 2288 O O . LYS A 1 291 ? 58.362 -2.577 -35.527 1.00 48.97 291 LYS A O 1
ATOM 2293 N N . LYS A 1 292 ? 58.466 -4.769 -35.036 1.00 49.50 292 LYS A N 1
ATOM 2294 C CA . LYS A 1 292 ? 59.837 -4.722 -34.512 1.00 49.50 292 LYS A CA 1
ATOM 2295 C C . LYS A 1 292 ? 60.792 -4.507 -35.689 1.00 49.50 292 LYS A C 1
ATOM 2297 O O . LYS A 1 292 ? 60.939 -5.386 -36.533 1.00 49.50 292 LYS A O 1
ATOM 2302 N N . THR A 1 293 ? 61.402 -3.330 -35.765 1.00 40.47 293 THR A N 1
ATOM 2303 C CA . THR A 1 293 ? 62.649 -3.124 -36.507 1.00 40.47 293 THR A CA 1
ATOM 2304 C C . THR A 1 293 ? 63.795 -3.764 -35.726 1.00 40.47 293 THR A C 1
ATOM 2306 O O . THR A 1 293 ? 63.819 -3.644 -34.501 1.00 40.47 293 THR A O 1
ATOM 2309 N N . ASN A 1 294 ? 64.664 -4.469 -36.458 1.00 42.12 294 ASN A N 1
ATOM 2310 C CA . ASN A 1 294 ? 65.867 -5.164 -35.982 1.00 42.12 294 ASN A CA 1
ATOM 2311 C C . ASN A 1 294 ? 66.727 -4.342 -35.018 1.00 42.12 294 ASN A C 1
ATOM 2313 O O . ASN A 1 294 ? 66.868 -3.123 -35.263 1.00 42.12 294 ASN A O 1
#

Sequence (294 aa):
FDGKLELRENLFLYGPGLGVELLSDIKDKTDIKVPVDFYDDEYMRHKPIGKYFRQSKSCLVVAYASSEDKAVKMFDSLFGALCLAVDNPFAINRVAVNNLVESFGVGKYHESEFRVNIPSVYNLNITDSALAILTKILSSPDKRMLSALSFIAHGWRDDKRERFLNQFIALDAMYGTNNGNKNSIIGGVCRDAAKIIDIDSKIGIIYELRCKFVHGDISSLSDNDGYRKFIDSYGVDPIVSLFEILKECVLNYNGTYKTPKDVGKADRSICVPAELLPAVERMIAEYSGVKKTN

Secondary structure (DSSP, 8-state):
--SEEEEETTEEEE-TTTHHHHHHHHHHHH-----GGGGTSHHHHTSHHHHHTT-TT--EEEE--SSHHHHHHHHHHHHHHHHHHSS-TT-B--PPP--EEEEEETTEEEEEE--S----BS-----HHHHHHHHHHHSS--HHHHHHHHHHHHT-SS-HHHHHHHHHHHHHHHH--TT-HHHHHHHHHHHHTTTSTTHHHHHHHHHHHHHHHHHTS-SSGGGSHHHHHHHHHHSS-HHHHHHHHHHHHHHH--S---PPP--TT--------TTTHHHHHHHHHHHTT-----